Protein AF-A0A813IV04-F1 (afdb_monomer_lite)

Foldseek 3Di:
DDADFFDKDKQFFLVSLLLLLLLVLLQDDFLEEEEEAEDPPLNLQSSVLSNLCNQQVHNPFDRDQCQPLFKAKEWADADDDDDDDDDDDDDDDDDPPDPDDQQDHHYDNRHNDGSYPGAMEMEGEPPVPDAPPCVVRDDVVVRSRGYYRYYPCVSVYVCCCPVPDRWYKYWHWADDDQQRRMIMITIGTDDDSVVVVVVVQVVVVHSRDDDPPDDDPPPPPPDPDDPDDDPPDDDPDDDDDPDPPDDDDPPLQQQDWDWDWDADLFKTKIFTAGSVGHTQFIFMDGRCVVCVSRVGRDNVVSVVSCVVCVVVRHVRNVVSD

Organism: Polarella glacialis (NCBI:txid89957)

Secondary structure (DSSP, 8-state):
-PPPPPEEEEE-SHHHHHHHHHHHHTT--TT-EEEEE-STTSSHHHHHHHHHHHHTT-TT------TTTSEEEEEE---------------S---------TT--EEEEEES--SSTT--EEEE--TTSPTT-STTTS-HHHHHTSEEEEESGGGG-HHHHHTS--SEEEEEEE---GGG--EEEEEEEESHHHHHHHHHHHHHTSS-PPPPS-PPP-------------------PPPPPPPTTPPPPPGGGGG-EEEEEEE-SSEEEEEEEETTS-EEEEEEEE-HHHHHTTTS--HHHHHHHHHHHHHHHHHHHHHH-

InterPro domains:
  IPR000905 Gcp-like domain [PF00814] (279-321)
  IPR003442 tRNA threonylcarbamoyl adenosine modification protein TsaE [PF02367] (12-76)
  IPR027417 P-loop containing nucleoside triphosphate hydrolase [G3DSA:3.40.50.300] (5-86)
  IPR027417 P-loop containing nucleoside triphosphate hydrolase [G3DSA:3.40.50.300] (106-189)
  IPR027417 P-loop containing nucleoside triphosphate hydrolase [SSF52540] (25-56)
  IPR043129 ATPase, nucleotide binding domain [SSF53067] (258-321)

Sequence (321 aa):
MASSPALQVSLSDVEATEAFGASLAYEVQRGDVIFLRGELGSGKTSLARGFLRSFFGNPSLDVPSPSYLLHFAYSSGGGASGGHLMPEMPAPGSEPSQPSQPGSAKAFRAGEVSLVPDCSVHHIDPYRLPEGKIASLIDFEAIFRDVSLVEWPDRLGEQLVMEDTPPRLEVVFEGFGPQAGGRVVSLTAVGPRWEKAIARWRAEGGPLRSRPSDPPPKTEVTSDANPLAEAQEPTAAATPRPPRNCRPLPENWHDWRVLGIESSCDDTGAAVLRGDGAILGEALASQAEIHEQWGGVVPRLAQEGHRKAIDATVDEALKRA

Structure (mmCIF, N/CA/C/O backbone):
data_AF-A0A813IV04-F1
#
_entry.id   AF-A0A813IV04-F1
#
loop_
_atom_site.group_PDB
_atom_site.id
_atom_site.type_symbol
_atom_site.label_atom_id
_atom_site.label_alt_id
_atom_site.label_comp_id
_atom_site.label_asym_id
_atom_site.label_entity_id
_atom_site.label_seq_id
_atom_site.pdbx_PDB_ins_code
_atom_site.Cartn_x
_atom_site.Cartn_y
_atom_site.Cartn_z
_atom_site.occupancy
_atom_site.B_iso_or_equiv
_atom_site.auth_seq_id
_atom_site.auth_comp_id
_atom_site.auth_asym_id
_atom_site.auth_atom_id
_atom_site.pdbx_PDB_model_num
ATOM 1 N N . MET A 1 1 ? 0.617 20.378 23.973 1.00 35.53 1 MET A N 1
ATOM 2 C CA . MET A 1 1 ? 0.203 19.211 24.784 1.00 35.53 1 MET A CA 1
ATOM 3 C C . MET A 1 1 ? 1.154 18.075 24.453 1.00 35.53 1 MET A C 1
ATOM 5 O O . MET A 1 1 ? 1.516 17.964 23.289 1.00 35.53 1 MET A O 1
ATOM 9 N N . ALA A 1 2 ? 1.625 17.300 25.431 1.00 36.38 2 ALA A N 1
ATOM 10 C CA . ALA A 1 2 ? 2.500 16.165 25.140 1.00 36.38 2 ALA A CA 1
ATOM 11 C C . ALA A 1 2 ? 1.717 15.130 24.314 1.00 36.38 2 ALA A C 1
ATOM 13 O O . ALA A 1 2 ? 0.668 14.666 24.759 1.00 36.38 2 ALA A O 1
ATOM 14 N N . SER A 1 3 ? 2.195 14.822 23.106 1.00 52.59 3 SER A N 1
ATOM 15 C CA . SER A 1 3 ? 1.672 13.721 22.292 1.00 52.59 3 SER A CA 1
ATOM 16 C C . SER A 1 3 ? 1.686 12.447 23.131 1.00 52.59 3 SER A C 1
ATOM 18 O O . SER A 1 3 ? 2.719 12.114 23.715 1.00 52.59 3 SER A O 1
ATOM 20 N N . SER A 1 4 ? 0.565 11.725 23.198 1.00 58.69 4 SER A N 1
ATOM 21 C CA . SER A 1 4 ? 0.586 10.372 23.759 1.00 58.69 4 SER A CA 1
ATOM 22 C C . SER A 1 4 ? 1.608 9.530 22.979 1.00 58.69 4 SER A C 1
ATOM 24 O O . SER A 1 4 ? 1.675 9.670 21.756 1.00 58.69 4 SER A O 1
ATOM 26 N N . PRO A 1 5 ? 2.408 8.677 23.640 1.00 66.56 5 PRO A N 1
ATOM 27 C CA . PRO A 1 5 ? 3.399 7.861 22.944 1.00 66.56 5 PRO A CA 1
ATOM 28 C C . PRO A 1 5 ? 2.702 6.906 21.971 1.00 66.56 5 PRO A C 1
ATOM 30 O O . PRO A 1 5 ? 1.658 6.345 22.311 1.00 66.56 5 PRO A O 1
ATOM 33 N N . ALA A 1 6 ? 3.250 6.717 20.771 1.00 82.69 6 ALA A N 1
ATOM 34 C CA . ALA A 1 6 ? 2.687 5.794 19.787 1.00 82.69 6 ALA A CA 1
ATOM 35 C C . ALA A 1 6 ? 2.539 4.374 20.373 1.00 82.69 6 ALA A C 1
ATOM 37 O O . ALA A 1 6 ? 3.367 3.930 21.171 1.00 82.69 6 ALA A O 1
ATOM 38 N N . LEU A 1 7 ? 1.467 3.664 20.010 1.00 90.44 7 LEU A N 1
ATOM 39 C CA . LEU A 1 7 ? 1.308 2.250 20.364 1.00 90.44 7 LEU A CA 1
ATOM 40 C C . LEU A 1 7 ? 2.146 1.411 19.395 1.00 90.44 7 LEU A C 1
ATOM 42 O O . LEU A 1 7 ? 1.904 1.456 18.195 1.00 90.44 7 LEU A O 1
ATOM 46 N N . GLN A 1 8 ? 3.107 0.647 19.907 1.00 91.00 8 GLN A N 1
ATOM 47 C CA . GLN A 1 8 ? 3.962 -0.204 19.081 1.00 91.00 8 GLN A CA 1
ATOM 48 C C . GLN A 1 8 ? 3.416 -1.630 18.982 1.00 91.00 8 GLN A C 1
ATOM 50 O O . GLN A 1 8 ? 2.952 -2.196 19.972 1.00 91.00 8 GLN A O 1
ATOM 55 N N . VAL A 1 9 ? 3.510 -2.221 17.792 1.00 89.69 9 VAL A N 1
ATOM 56 C CA . VAL A 1 9 ? 3.158 -3.620 17.524 1.00 89.69 9 VAL A CA 1
ATOM 57 C C . VAL A 1 9 ? 4.324 -4.287 16.807 1.00 89.69 9 VAL A C 1
ATOM 59 O O . VAL A 1 9 ? 4.788 -3.792 15.784 1.00 89.69 9 VAL A O 1
ATOM 62 N N . SER A 1 10 ? 4.794 -5.414 17.336 1.00 88.81 10 SER A N 1
ATOM 63 C CA . SER A 1 10 ? 5.813 -6.237 16.680 1.00 88.81 10 SER A CA 1
ATOM 64 C C . SER A 1 10 ? 5.142 -7.238 15.744 1.00 88.81 10 SER A C 1
ATOM 66 O O . SER A 1 10 ? 4.199 -7.920 16.143 1.00 88.81 10 SER A O 1
ATOM 68 N N . LEU A 1 11 ? 5.614 -7.324 14.504 1.00 88.56 11 LEU A N 1
ATOM 69 C CA . LEU A 1 11 ? 5.084 -8.216 13.478 1.00 88.56 11 LEU A CA 1
ATOM 70 C C . LEU A 1 11 ? 6.230 -9.082 12.965 1.00 88.56 11 LEU A C 1
ATOM 72 O O . LEU A 1 11 ? 7.146 -8.547 12.354 1.00 88.56 11 LEU A O 1
ATOM 76 N N . SER A 1 12 ? 6.190 -10.393 13.199 1.00 84.38 12 SER A N 1
ATOM 77 C CA . SER A 1 12 ? 7.317 -11.319 12.985 1.00 84.38 12 SER A CA 1
ATOM 78 C C . SER A 1 12 ? 7.683 -11.566 11.520 1.00 84.38 12 SER A C 1
ATOM 80 O O . SER A 1 12 ? 8.853 -11.726 11.198 1.00 84.38 12 SER A O 1
ATOM 82 N N . ASP A 1 13 ? 6.700 -11.577 10.625 1.00 82.31 13 ASP A N 1
ATOM 83 C CA . ASP A 1 13 ? 6.833 -12.061 9.241 1.00 82.31 13 ASP A CA 1
ATOM 84 C C . ASP A 1 13 ? 5.674 -11.512 8.399 1.00 82.31 13 ASP A C 1
ATOM 86 O O . ASP A 1 13 ? 4.770 -10.892 8.953 1.00 82.31 13 ASP A O 1
ATOM 90 N N . VAL A 1 14 ? 5.662 -11.697 7.080 1.00 84.81 14 VAL A N 1
ATOM 91 C CA . VAL A 1 14 ? 4.594 -11.151 6.221 1.00 84.81 14 VAL A CA 1
ATOM 92 C C . VAL A 1 14 ? 3.176 -11.545 6.672 1.00 84.81 14 VAL A C 1
ATOM 94 O O . VAL A 1 14 ? 2.287 -10.691 6.652 1.00 84.81 14 VAL A O 1
ATOM 97 N N . GLU A 1 15 ? 2.977 -12.773 7.163 1.00 86.81 15 GLU A N 1
ATOM 98 C CA . GLU A 1 15 ? 1.679 -13.274 7.631 1.00 86.81 15 GLU A CA 1
ATOM 99 C C . GLU A 1 15 ? 1.186 -12.477 8.839 1.00 86.81 15 GLU A C 1
ATOM 101 O O . GLU A 1 15 ? 0.020 -12.084 8.885 1.00 86.81 15 GLU A O 1
ATOM 106 N N . ALA A 1 16 ? 2.080 -12.121 9.766 1.00 88.19 16 ALA A N 1
ATOM 107 C CA . ALA A 1 16 ? 1.769 -11.239 10.883 1.00 88.19 16 ALA A CA 1
ATOM 108 C C . ALA A 1 16 ? 1.330 -9.834 10.421 1.00 88.19 16 ALA A C 1
ATOM 110 O O . ALA A 1 16 ? 0.481 -9.217 11.066 1.00 88.19 16 ALA A O 1
ATOM 111 N N . THR A 1 17 ? 1.844 -9.314 9.292 1.00 91.44 17 THR A N 1
ATOM 112 C CA . THR A 1 17 ? 1.363 -8.029 8.733 1.00 91.44 17 THR A CA 1
ATOM 113 C C . THR A 1 17 ? -0.009 -8.188 8.124 1.00 91.44 17 THR A C 1
ATOM 115 O O . THR A 1 17 ? -0.851 -7.318 8.339 1.00 91.44 17 THR A O 1
ATOM 118 N N . GLU A 1 18 ? -0.250 -9.265 7.380 1.00 92.19 18 GLU A N 1
ATOM 119 C CA . GLU A 1 18 ? -1.573 -9.505 6.810 1.00 92.19 18 GLU A CA 1
ATOM 120 C C . GLU A 1 18 ? -2.611 -9.715 7.921 1.00 92.19 18 GLU A C 1
ATOM 122 O O . GLU A 1 18 ? -3.699 -9.148 7.856 1.00 92.19 18 GLU A O 1
ATOM 127 N N . ALA A 1 19 ? -2.258 -10.435 8.990 1.00 87.25 19 ALA A N 1
ATOM 128 C CA . ALA A 1 19 ? -3.101 -10.619 10.170 1.00 87.25 19 ALA A CA 1
ATOM 129 C C . ALA A 1 19 ? -3.376 -9.298 10.909 1.00 87.25 19 ALA A C 1
ATOM 131 O O . ALA A 1 19 ? -4.495 -9.065 11.379 1.00 87.25 19 ALA A O 1
ATOM 132 N N . PHE A 1 20 ? -2.385 -8.405 10.977 1.00 93.12 20 PHE A N 1
ATOM 133 C CA . PHE A 1 20 ? -2.586 -7.058 11.502 1.00 93.12 20 PHE A CA 1
ATOM 134 C C . PHE A 1 20 ? -3.532 -6.236 10.616 1.00 93.12 20 PHE A C 1
ATOM 136 O O . PHE A 1 20 ? -4.482 -5.644 11.128 1.00 93.12 20 PHE A O 1
ATOM 143 N N . GLY A 1 21 ? -3.352 -6.274 9.292 1.00 94.44 21 GLY A N 1
ATOM 144 C CA . GLY A 1 21 ? -4.280 -5.665 8.336 1.00 94.44 21 GLY A CA 1
ATOM 145 C C . GLY A 1 21 ? -5.707 -6.200 8.481 1.00 94.44 21 GLY A C 1
ATOM 146 O O . GLY A 1 21 ? -6.656 -5.422 8.541 1.00 94.44 21 GLY A O 1
ATOM 147 N N . ALA A 1 22 ? -5.864 -7.516 8.630 1.00 90.62 22 ALA A N 1
ATOM 148 C CA . ALA A 1 22 ? -7.156 -8.150 8.873 1.00 90.62 22 ALA A CA 1
ATOM 149 C C . ALA A 1 22 ? -7.794 -7.674 10.189 1.00 90.62 22 ALA A C 1
ATOM 151 O O . ALA A 1 22 ? -8.983 -7.375 10.221 1.00 90.62 22 ALA A O 1
ATOM 152 N N . SER A 1 23 ? -7.007 -7.535 11.261 1.00 88.50 23 SER A N 1
ATOM 153 C CA . SER A 1 23 ? -7.499 -7.013 12.545 1.00 88.50 23 SER A CA 1
ATOM 154 C C . SER A 1 23 ? -8.015 -5.577 12.414 1.00 88.50 23 SER A C 1
ATOM 156 O O . SER A 1 23 ? -9.065 -5.253 12.962 1.00 88.50 23 SER A O 1
ATOM 158 N N . LEU A 1 24 ? -7.330 -4.733 11.633 1.00 92.94 24 LEU A N 1
ATOM 159 C CA . LEU A 1 24 ? -7.798 -3.378 11.328 1.00 92.94 24 LEU A CA 1
ATOM 160 C C . LEU A 1 24 ? -9.111 -3.383 10.529 1.00 92.94 24 LEU A C 1
ATOM 162 O O . LEU A 1 24 ? -9.965 -2.538 10.785 1.00 92.94 24 LEU A O 1
ATOM 166 N N . ALA A 1 25 ? -9.317 -4.342 9.621 1.00 91.38 25 ALA A N 1
ATOM 167 C CA . ALA A 1 25 ? -10.550 -4.446 8.834 1.00 91.38 25 ALA A CA 1
ATOM 168 C C . ALA A 1 25 ? -11.808 -4.646 9.701 1.00 91.38 25 ALA A C 1
ATOM 170 O O . ALA A 1 25 ? -12.873 -4.143 9.354 1.00 91.38 25 ALA A O 1
ATOM 171 N N . TYR A 1 26 ? -11.688 -5.325 10.846 1.00 86.25 26 TYR A N 1
ATOM 172 C CA . TYR A 1 26 ? -12.788 -5.487 11.809 1.00 86.25 26 TYR A CA 1
ATOM 173 C C . TYR A 1 26 ? -13.030 -4.258 12.692 1.00 86.25 26 TYR A C 1
ATOM 175 O O . TYR A 1 26 ? -14.036 -4.194 13.396 1.00 86.25 26 TYR A O 1
ATOM 183 N N . GLU A 1 27 ? -12.106 -3.301 12.694 1.00 87.81 27 GLU A N 1
ATOM 184 C CA . GLU A 1 27 ? -12.162 -2.125 13.561 1.00 87.81 27 GLU A CA 1
ATOM 185 C C . GLU A 1 27 ? -12.593 -0.861 12.816 1.00 87.81 27 GLU A C 1
ATOM 187 O O . GLU A 1 27 ? -12.963 0.114 13.472 1.00 87.81 27 GLU A O 1
ATOM 192 N N . VAL A 1 28 ? -12.553 -0.860 11.480 1.00 90.88 28 VAL A N 1
ATOM 193 C CA . VAL A 1 28 ? -12.944 0.294 10.661 1.00 90.88 28 VAL A CA 1
ATOM 194 C C . VAL A 1 28 ? -14.457 0.491 10.585 1.00 90.88 28 VAL A C 1
ATOM 196 O O . VAL A 1 28 ? -15.259 -0.437 10.656 1.00 90.88 28 VAL A O 1
ATOM 199 N N . GLN A 1 29 ? -14.835 1.744 10.391 1.00 89.06 29 GLN A N 1
ATOM 200 C CA . GLN A 1 29 ? -16.172 2.225 10.086 1.00 89.06 29 GLN A CA 1
ATOM 201 C C . GLN A 1 29 ? -16.115 3.025 8.781 1.00 89.06 29 GLN A C 1
ATOM 203 O O . GLN A 1 29 ? -15.049 3.462 8.350 1.00 89.06 29 GLN A O 1
ATOM 208 N N . ARG A 1 30 ? -17.266 3.227 8.135 1.00 88.56 30 ARG A N 1
ATOM 209 C CA . ARG A 1 30 ? -17.347 4.092 6.951 1.00 88.56 30 ARG A CA 1
ATOM 210 C C . ARG A 1 30 ? -16.800 5.491 7.283 1.00 88.56 30 ARG A C 1
ATOM 212 O O . ARG A 1 30 ? -17.162 6.046 8.319 1.00 88.56 30 ARG A O 1
ATOM 219 N N . GLY A 1 31 ? -15.948 6.030 6.412 1.00 87.81 31 GLY A N 1
ATOM 220 C CA . GLY A 1 31 ? -15.261 7.311 6.596 1.00 87.81 31 GLY A CA 1
ATOM 221 C C . GLY A 1 31 ? -13.909 7.215 7.311 1.00 87.81 31 GLY A C 1
ATOM 222 O O . GLY A 1 31 ? -13.216 8.221 7.439 1.00 87.81 31 GLY A O 1
ATOM 223 N N . ASP A 1 32 ? -13.512 6.030 7.792 1.00 91.94 32 ASP A N 1
ATOM 224 C CA . ASP A 1 32 ? -12.212 5.862 8.437 1.00 91.94 32 ASP A CA 1
ATOM 225 C C . ASP A 1 32 ? -11.063 5.901 7.415 1.00 91.94 32 ASP A C 1
ATOM 227 O O . ASP A 1 32 ? -11.064 5.208 6.390 1.00 91.94 32 ASP A O 1
ATOM 231 N N . VAL A 1 33 ? -10.030 6.675 7.754 1.00 92.50 33 VAL A N 1
ATOM 232 C CA . VAL A 1 33 ? -8.808 6.830 6.958 1.00 92.50 33 VAL A CA 1
ATOM 233 C C . VAL A 1 33 ? -7.621 6.205 7.691 1.00 92.50 33 VAL A C 1
ATOM 235 O O . VAL A 1 33 ? -7.408 6.441 8.882 1.00 92.50 33 VAL A O 1
ATOM 238 N N . ILE A 1 34 ? -6.816 5.423 6.973 1.00 95.12 34 ILE A N 1
ATOM 239 C CA . ILE A 1 34 ? -5.585 4.811 7.478 1.00 95.12 34 ILE A CA 1
ATOM 240 C C . ILE A 1 34 ? -4.419 5.218 6.580 1.00 95.12 34 ILE A C 1
ATOM 242 O O . ILE A 1 34 ? -4.409 4.959 5.377 1.00 95.12 34 ILE A O 1
ATOM 246 N N . PHE A 1 35 ? -3.415 5.843 7.185 1.00 94.50 35 PHE A N 1
ATOM 247 C CA . PHE A 1 35 ? -2.184 6.273 6.534 1.00 94.50 35 PHE A CA 1
ATOM 248 C C . PHE A 1 35 ? -1.069 5.267 6.797 1.00 94.50 35 PHE A C 1
ATOM 250 O O . PHE A 1 35 ? -0.792 4.931 7.945 1.00 94.50 35 PHE A O 1
ATOM 257 N N . LEU A 1 36 ? -0.410 4.811 5.733 1.00 95.62 36 LEU A N 1
ATOM 258 C CA . LEU A 1 36 ? 0.656 3.815 5.769 1.00 95.62 36 LEU A CA 1
ATOM 259 C C . LEU A 1 36 ? 1.983 4.467 5.354 1.00 95.62 36 LEU A C 1
ATOM 261 O O . LEU A 1 36 ? 2.193 4.809 4.186 1.00 95.62 36 LEU A O 1
ATOM 265 N N . ARG A 1 37 ? 2.899 4.625 6.312 1.00 92.94 37 ARG A N 1
ATOM 266 C CA . ARG A 1 37 ? 4.235 5.215 6.122 1.00 92.94 37 ARG A CA 1
ATOM 267 C C . ARG A 1 37 ? 5.335 4.198 6.379 1.00 92.94 37 ARG A C 1
ATOM 269 O O . ARG A 1 37 ? 5.177 3.291 7.181 1.00 92.94 37 ARG A O 1
ATOM 276 N N . GLY A 1 38 ? 6.468 4.361 5.712 1.00 89.75 38 GLY A N 1
ATOM 277 C CA . GLY A 1 38 ? 7.639 3.497 5.865 1.00 89.75 38 GLY A CA 1
ATOM 278 C C . GLY A 1 38 ? 8.378 3.353 4.545 1.00 89.75 38 GLY A C 1
ATOM 279 O O . GLY A 1 38 ? 7.809 3.639 3.487 1.00 89.75 38 GLY A O 1
ATOM 280 N N . GLU A 1 39 ? 9.632 2.908 4.584 1.00 85.81 39 GLU A N 1
ATOM 281 C CA . GLU A 1 39 ? 10.449 2.828 3.370 1.00 85.81 39 GLU A CA 1
ATOM 282 C C . GLU A 1 39 ? 9.914 1.789 2.366 1.00 85.81 39 GLU A C 1
ATOM 284 O O . GLU A 1 39 ? 8.969 1.031 2.614 1.00 85.81 39 GLU A O 1
ATOM 289 N N . LEU A 1 40 ? 10.486 1.774 1.167 1.00 83.00 40 LEU A N 1
ATOM 290 C CA . LEU A 1 40 ? 10.093 0.820 0.138 1.00 83.00 40 LEU A CA 1
ATOM 291 C C . LEU A 1 40 ? 10.361 -0.618 0.610 1.00 83.00 40 LEU A C 1
ATOM 293 O O . LEU A 1 40 ? 11.410 -0.899 1.173 1.00 83.00 40 LEU A O 1
ATOM 297 N N . GLY A 1 41 ? 9.397 -1.518 0.407 1.00 81.94 41 GLY A N 1
ATOM 298 C CA . GLY A 1 41 ? 9.486 -2.892 0.916 1.00 81.94 41 GLY A CA 1
ATOM 299 C C . GLY A 1 41 ? 9.125 -3.063 2.398 1.00 81.94 41 GLY A C 1
ATOM 300 O O . GLY A 1 41 ? 9.154 -4.182 2.889 1.00 81.94 41 GLY A O 1
ATOM 301 N N . SER A 1 42 ? 8.706 -2.009 3.112 1.00 85.56 42 SER A N 1
ATOM 302 C CA . SER A 1 42 ? 8.369 -2.098 4.546 1.00 85.56 42 SER A CA 1
ATOM 303 C C . SER A 1 42 ? 7.127 -2.944 4.885 1.00 85.56 42 SER A C 1
ATOM 305 O O . SER A 1 42 ? 6.858 -3.180 6.058 1.00 85.56 42 SER A O 1
ATOM 307 N N . GLY A 1 43 ? 6.341 -3.380 3.891 1.00 89.25 43 GLY A N 1
ATOM 308 C CA . GLY A 1 43 ? 5.131 -4.193 4.096 1.00 89.25 43 GLY A CA 1
ATOM 309 C C . GLY A 1 43 ? 3.797 -3.431 4.072 1.00 89.25 43 GLY A C 1
ATOM 310 O O . GLY A 1 43 ? 2.773 -4.001 4.442 1.00 89.25 43 GLY A O 1
ATOM 311 N N . LYS A 1 44 ? 3.767 -2.174 3.606 1.00 93.56 44 LYS A N 1
ATOM 312 C CA . LYS A 1 44 ? 2.527 -1.375 3.459 1.00 93.56 44 LYS A CA 1
ATOM 313 C C . LYS A 1 44 ? 1.465 -2.083 2.606 1.00 93.56 44 LYS A C 1
ATOM 315 O O . LYS A 1 44 ? 0.358 -2.321 3.081 1.00 93.56 44 LYS A O 1
ATOM 320 N N . THR A 1 45 ? 1.826 -2.508 1.394 1.00 93.88 45 THR A N 1
ATOM 321 C CA . THR A 1 45 ? 0.913 -3.248 0.509 1.00 93.88 45 THR A CA 1
ATOM 322 C C . THR A 1 45 ? 0.526 -4.615 1.081 1.00 93.88 45 THR A C 1
ATOM 324 O O . THR A 1 45 ? -0.605 -5.053 0.891 1.00 93.88 45 THR A O 1
ATOM 327 N N . SER A 1 46 ? 1.405 -5.283 1.840 1.00 93.69 46 SER A N 1
ATOM 328 C CA . SER A 1 46 ? 1.041 -6.517 2.553 1.00 93.69 46 SER A CA 1
ATOM 329 C C . SER A 1 46 ? -0.040 -6.252 3.609 1.00 93.69 46 SER A C 1
ATOM 331 O O . SER A 1 46 ? -0.998 -7.013 3.709 1.00 93.69 46 SER A O 1
ATOM 333 N N . LEU A 1 47 ? 0.038 -5.138 4.348 1.00 95.62 47 LEU A N 1
ATOM 334 C CA . LEU A 1 47 ? -1.015 -4.747 5.293 1.00 95.62 47 LEU A CA 1
ATOM 335 C C . LEU A 1 47 ? -2.330 -4.486 4.557 1.00 95.62 47 LEU A C 1
ATOM 337 O O . LEU A 1 47 ? -3.365 -5.019 4.957 1.00 95.62 47 LEU A O 1
ATOM 341 N N . ALA A 1 48 ? -2.284 -3.720 3.462 1.00 97.12 48 ALA A N 1
ATOM 342 C CA . ALA A 1 48 ? -3.457 -3.435 2.637 1.00 97.12 48 ALA A CA 1
ATOM 343 C C . ALA A 1 48 ? -4.098 -4.717 2.081 1.00 97.12 48 ALA A C 1
ATOM 345 O O . ALA A 1 48 ? -5.319 -4.851 2.090 1.00 97.12 48 ALA A O 1
ATOM 346 N N . ARG A 1 49 ? -3.285 -5.698 1.672 1.00 95.88 49 ARG A N 1
ATOM 347 C CA . ARG A 1 49 ? -3.746 -7.013 1.212 1.00 95.88 49 ARG A CA 1
ATOM 348 C C . ARG A 1 49 ? -4.498 -7.770 2.300 1.00 95.88 49 ARG A C 1
ATOM 350 O O . ARG A 1 49 ? -5.629 -8.190 2.060 1.00 95.88 49 ARG A O 1
ATOM 357 N N . GLY A 1 50 ? -3.908 -7.911 3.487 1.00 93.38 50 GLY A N 1
ATOM 358 C CA . GLY A 1 50 ? -4.569 -8.564 4.621 1.00 93.38 50 GLY A CA 1
ATOM 359 C C . GLY A 1 50 ? -5.871 -7.869 5.022 1.00 93.38 50 GLY A C 1
ATOM 360 O O . GLY A 1 50 ? -6.887 -8.527 5.253 1.00 93.38 50 GLY A O 1
ATOM 361 N N . PHE A 1 51 ? -5.864 -6.532 5.013 1.00 96.81 51 PHE A N 1
ATOM 362 C CA . PHE A 1 51 ? -7.048 -5.713 5.251 1.00 96.81 51 PHE A CA 1
ATOM 363 C C . PHE A 1 51 ? -8.154 -5.997 4.232 1.00 96.81 51 PHE A C 1
ATOM 365 O O . PHE A 1 51 ? -9.253 -6.380 4.617 1.00 96.81 51 PHE A O 1
ATOM 372 N N . LEU A 1 52 ? -7.870 -5.844 2.936 1.00 96.12 52 LEU A N 1
ATOM 373 C CA . LEU A 1 52 ? -8.860 -5.952 1.862 1.00 96.12 52 LEU A CA 1
ATOM 374 C C . LEU A 1 52 ? -9.436 -7.367 1.753 1.00 96.12 52 LEU A C 1
ATOM 376 O O . LEU A 1 52 ? -10.651 -7.529 1.645 1.00 96.12 52 LEU A O 1
ATOM 380 N N . ARG A 1 53 ? -8.589 -8.397 1.866 1.00 93.62 53 ARG A N 1
ATOM 381 C CA . ARG A 1 53 ? -9.034 -9.799 1.895 1.00 93.62 53 ARG A CA 1
ATOM 382 C C . ARG A 1 53 ? -10.007 -10.059 3.041 1.00 93.62 53 ARG A C 1
ATOM 384 O O . ARG A 1 53 ? -11.033 -10.700 2.833 1.00 93.62 53 ARG A O 1
ATOM 391 N N . SER A 1 54 ? -9.707 -9.548 4.237 1.00 91.19 54 SER A N 1
ATOM 392 C CA . SER A 1 54 ? -10.579 -9.707 5.404 1.00 91.19 54 SER A CA 1
ATOM 393 C C . SER A 1 54 ? -11.849 -8.864 5.294 1.00 91.19 54 SER A C 1
ATOM 395 O O . SER A 1 54 ? -12.930 -9.351 5.614 1.00 91.19 54 SER A O 1
ATOM 397 N N . PHE A 1 55 ? -11.737 -7.623 4.812 1.00 91.06 55 PHE A N 1
ATOM 398 C CA . PHE A 1 55 ? -12.860 -6.700 4.663 1.00 91.06 55 PHE A CA 1
ATOM 399 C C . PHE A 1 55 ? -13.921 -7.239 3.705 1.00 91.06 55 PHE A C 1
ATOM 401 O O . PHE A 1 55 ? -15.107 -7.102 3.986 1.00 91.06 55 PHE A O 1
ATOM 408 N N . PHE A 1 56 ? -13.506 -7.882 2.611 1.00 90.81 56 PHE A N 1
ATOM 409 C CA . PHE A 1 56 ? -14.412 -8.467 1.617 1.00 90.81 56 PHE A CA 1
ATOM 410 C C . PHE A 1 56 ? -14.648 -9.975 1.788 1.00 90.81 56 PHE A C 1
ATOM 412 O O . PHE A 1 56 ? -15.263 -10.605 0.930 1.00 90.81 56 PHE A O 1
ATOM 419 N N . GLY A 1 57 ? -14.133 -10.581 2.865 1.00 85.81 57 GLY A N 1
ATOM 420 C CA . GLY A 1 57 ? -14.261 -12.021 3.105 1.00 85.81 57 GLY A CA 1
ATOM 421 C C . GLY A 1 57 ? -13.705 -12.896 1.971 1.00 85.81 57 GLY A C 1
ATOM 422 O O . GLY A 1 57 ? -14.191 -14.004 1.765 1.00 85.81 57 GLY A O 1
ATOM 423 N N . ASN A 1 58 ? -12.709 -12.408 1.225 1.00 89.69 58 ASN A N 1
ATOM 424 C CA . ASN A 1 58 ? -12.139 -13.072 0.053 1.00 89.69 58 ASN A CA 1
ATOM 425 C C . ASN A 1 58 ? -10.624 -13.279 0.230 1.00 89.69 58 ASN A C 1
ATOM 427 O O . ASN A 1 58 ? -9.836 -12.398 -0.124 1.00 89.69 58 ASN A O 1
ATOM 431 N N . PRO A 1 59 ? -10.182 -14.445 0.738 1.00 86.94 59 PRO A N 1
ATOM 432 C CA . PRO A 1 59 ? -8.762 -14.746 0.941 1.00 86.94 59 PRO A CA 1
ATOM 433 C C . PRO A 1 59 ? -7.932 -14.770 -0.350 1.0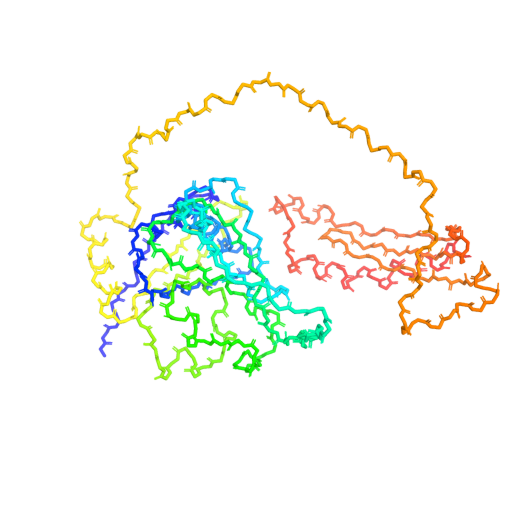0 86.94 59 PRO A C 1
ATOM 435 O O . PRO A 1 59 ? -6.731 -14.516 -0.315 1.00 86.94 59 PRO A O 1
ATOM 438 N N . SER A 1 60 ? -8.564 -15.063 -1.489 1.00 87.81 60 SER A N 1
ATOM 439 C CA . SER A 1 60 ? -7.920 -15.118 -2.807 1.00 87.81 60 SER A CA 1
ATOM 440 C C . SER A 1 60 ? -7.885 -13.778 -3.541 1.00 87.81 60 SER A C 1
ATOM 442 O O . SER A 1 60 ? -7.345 -13.720 -4.642 1.00 87.81 60 SER A O 1
ATOM 444 N N . LEU A 1 61 ? -8.437 -12.704 -2.958 1.00 86.69 61 LEU A N 1
ATOM 445 C CA . LEU A 1 61 ? -8.449 -11.388 -3.592 1.00 86.69 61 LEU A CA 1
ATOM 446 C C . LEU A 1 61 ? -7.019 -10.958 -3.934 1.00 86.69 61 LEU A C 1
ATOM 448 O O . LEU A 1 61 ? -6.136 -10.930 -3.061 1.00 86.69 61 LEU A O 1
ATOM 452 N N . ASP A 1 62 ? -6.809 -10.632 -5.209 1.00 87.19 62 ASP A N 1
ATOM 453 C CA . ASP A 1 62 ? -5.575 -10.007 -5.650 1.00 87.19 62 ASP A CA 1
ATOM 454 C C . ASP A 1 62 ? -5.597 -8.520 -5.291 1.00 87.19 62 ASP A C 1
ATOM 456 O O . ASP A 1 62 ? -6.552 -7.798 -5.580 1.00 87.19 62 ASP A O 1
ATOM 460 N N . VAL A 1 63 ? -4.534 -8.086 -4.622 1.00 90.00 63 VAL A N 1
ATOM 461 C CA . VAL A 1 63 ? -4.361 -6.729 -4.097 1.00 90.00 63 VAL A CA 1
ATOM 462 C C . VAL A 1 63 ? -2.961 -6.253 -4.483 1.00 90.00 63 VAL A C 1
ATOM 464 O O . VAL A 1 63 ? -2.031 -6.297 -3.668 1.00 90.00 63 VAL A O 1
ATOM 467 N N . PRO A 1 64 ? -2.743 -5.886 -5.754 1.00 90.06 64 PRO A N 1
ATOM 468 C CA . PRO A 1 64 ? -1.473 -5.319 -6.175 1.00 90.06 64 PRO A CA 1
ATOM 469 C C . PRO A 1 64 ? -1.304 -3.905 -5.608 1.00 90.06 64 PRO A C 1
ATOM 471 O O . PRO A 1 64 ? -2.276 -3.238 -5.254 1.00 90.06 64 PRO A O 1
ATOM 474 N N . SER A 1 65 ? -0.061 -3.426 -5.548 1.00 88.38 65 SER A N 1
ATOM 475 C CA . SER A 1 65 ? 0.183 -2.022 -5.214 1.00 88.38 65 SER A CA 1
ATOM 476 C C . SER A 1 65 ? -0.336 -1.115 -6.345 1.00 88.38 65 SER A C 1
ATOM 478 O O . SER A 1 65 ? 0.003 -1.348 -7.513 1.00 88.38 65 SER A O 1
ATOM 480 N N . PRO A 1 66 ? -1.128 -0.070 -6.038 1.00 87.81 66 PRO A N 1
ATOM 481 C CA . PRO A 1 66 ? -1.634 0.851 -7.038 1.00 87.81 66 PRO A CA 1
ATOM 482 C C . PRO A 1 66 ? -0.604 1.885 -7.497 1.00 87.81 66 PRO A C 1
ATOM 484 O O . PRO A 1 66 ? -1.011 2.779 -8.222 1.00 87.81 66 PRO A O 1
ATOM 487 N N . SER A 1 67 ? 0.701 1.805 -7.180 1.00 84.94 67 SER A N 1
ATOM 488 C CA . SER A 1 67 ? 1.640 2.928 -7.418 1.00 84.94 67 SER A CA 1
ATOM 489 C C . SER A 1 67 ? 1.632 3.509 -8.844 1.00 84.94 67 SER A C 1
ATOM 491 O O . SER A 1 67 ? 1.971 4.674 -9.030 1.00 84.94 67 SER A O 1
ATOM 493 N N . TYR A 1 68 ? 1.309 2.706 -9.868 1.00 82.38 68 TYR A N 1
ATOM 494 C CA . TYR A 1 68 ? 1.213 3.160 -11.266 1.00 82.38 68 TYR A CA 1
ATOM 495 C C . TYR A 1 68 ? -0.145 3.762 -11.635 1.00 82.38 68 TYR A C 1
ATOM 497 O O . TYR A 1 68 ? -0.199 4.718 -12.401 1.00 82.38 68 TYR A O 1
ATOM 505 N N . LEU A 1 69 ? -1.232 3.187 -11.120 1.00 82.56 69 LEU A N 1
ATOM 506 C CA . LEU A 1 69 ? -2.601 3.638 -11.395 1.00 82.56 69 LEU A CA 1
ATOM 507 C C . LEU A 1 69 ? -3.127 4.597 -10.322 1.00 82.56 69 LEU A C 1
ATOM 509 O O . LEU A 1 69 ? -4.231 5.112 -10.454 1.00 82.56 69 LEU A O 1
ATOM 513 N N . LEU A 1 70 ? -2.317 4.852 -9.294 1.00 84.62 70 LEU A N 1
ATOM 514 C CA . LEU A 1 70 ? -2.508 5.726 -8.141 1.00 84.62 70 LEU A CA 1
ATOM 515 C C . LEU A 1 70 ? -3.631 5.303 -7.199 1.00 84.62 70 LEU A C 1
ATOM 517 O O . LEU A 1 70 ? -3.496 5.472 -5.993 1.00 84.62 70 LEU A O 1
ATOM 521 N N . HIS A 1 71 ? -4.720 4.747 -7.724 1.00 89.38 71 HIS A N 1
ATOM 522 C CA . HIS A 1 71 ? -5.937 4.488 -6.974 1.00 89.38 71 HIS A CA 1
ATOM 523 C C . HIS A 1 71 ? -6.683 3.252 -7.486 1.00 89.38 71 HIS A C 1
ATOM 525 O O . HIS A 1 71 ? -7.075 3.165 -8.653 1.00 89.38 71 HIS A O 1
ATOM 531 N N . PHE A 1 72 ? -6.932 2.316 -6.569 1.00 92.31 72 PHE A N 1
ATOM 532 C CA . PHE A 1 72 ? -7.867 1.205 -6.725 1.00 92.31 72 PHE A CA 1
ATOM 533 C C . PHE A 1 72 ? -9.075 1.376 -5.807 1.00 92.31 72 PHE A C 1
ATOM 535 O O . PHE A 1 72 ? -8.936 1.751 -4.644 1.00 92.31 72 PHE A O 1
ATOM 542 N N . ALA A 1 73 ? -10.261 1.073 -6.329 1.00 91.75 73 ALA A N 1
ATOM 543 C CA . ALA A 1 73 ? -11.500 1.044 -5.562 1.00 91.75 73 ALA A CA 1
ATOM 544 C C . ALA A 1 73 ? -12.035 -0.388 -5.527 1.00 91.75 73 ALA A C 1
ATOM 546 O O . ALA A 1 73 ? -12.246 -1.005 -6.569 1.00 91.75 73 ALA A O 1
ATOM 547 N N . TYR A 1 74 ? -12.253 -0.914 -4.330 1.00 92.50 74 TYR A N 1
ATOM 548 C CA . TYR A 1 74 ? -12.769 -2.258 -4.105 1.00 92.50 74 TYR A CA 1
ATOM 549 C C . TYR A 1 74 ? -14.185 -2.154 -3.551 1.00 92.50 74 TYR A C 1
ATOM 551 O O . TYR A 1 74 ? -14.417 -1.385 -2.620 1.00 92.50 74 TYR A O 1
ATOM 559 N N . SER A 1 75 ? -15.124 -2.921 -4.096 1.00 90.50 75 SER A N 1
ATOM 560 C CA . SER A 1 75 ? -16.508 -2.959 -3.617 1.00 90.50 75 SER A CA 1
ATOM 561 C C . SER A 1 75 ? -17.064 -4.380 -3.619 1.00 90.50 75 SER A C 1
ATOM 563 O O . SER A 1 75 ? -16.564 -5.267 -4.324 1.00 90.50 75 SER A O 1
ATOM 565 N N . SER A 1 76 ? -18.096 -4.610 -2.806 1.00 84.50 76 SER A N 1
ATOM 566 C CA . SER A 1 76 ? -18.834 -5.867 -2.826 1.00 84.50 76 SER A CA 1
ATOM 567 C C . SER A 1 76 ? -19.726 -5.949 -4.071 1.00 84.50 76 SER A C 1
ATOM 569 O O . SER A 1 76 ? -20.325 -4.970 -4.520 1.00 84.50 76 SER A O 1
ATOM 571 N N . GLY A 1 77 ? -19.793 -7.132 -4.673 1.00 64.56 77 GLY A N 1
ATOM 572 C CA . GLY A 1 77 ? -20.707 -7.442 -5.758 1.00 64.56 77 GLY A CA 1
ATOM 573 C C . GLY A 1 77 ? -22.080 -7.777 -5.195 1.00 64.56 77 GLY A C 1
ATOM 574 O O . GLY A 1 77 ? -22.346 -8.931 -4.885 1.00 64.56 77 GLY A O 1
ATOM 575 N N . GLY A 1 78 ? -22.965 -6.789 -5.083 1.00 45.34 78 GLY A N 1
ATOM 576 C CA . GLY A 1 78 ? -24.379 -7.051 -4.831 1.00 45.34 78 GLY A CA 1
ATOM 577 C C . GLY A 1 78 ? -25.030 -7.687 -6.060 1.00 45.34 78 GLY A C 1
ATOM 578 O O . GLY A 1 78 ? -25.153 -7.046 -7.106 1.00 45.34 78 GLY A O 1
ATOM 579 N N . GLY A 1 79 ? -25.449 -8.948 -5.947 1.00 34.34 79 GLY A N 1
ATOM 580 C CA . GLY A 1 79 ? -26.337 -9.580 -6.914 1.00 34.34 79 GLY A CA 1
ATOM 581 C C . GLY A 1 79 ? -27.695 -8.880 -6.926 1.00 34.34 79 GLY A C 1
ATOM 582 O O . GLY A 1 79 ? -28.408 -8.867 -5.926 1.00 34.34 79 GLY A O 1
ATOM 583 N N . ALA A 1 80 ? -28.091 -8.334 -8.073 1.00 29.20 80 ALA A N 1
ATOM 584 C CA . ALA A 1 80 ? -29.496 -8.076 -8.336 1.00 29.20 80 ALA A CA 1
ATOM 585 C C . ALA A 1 80 ? -30.197 -9.431 -8.529 1.00 29.20 80 ALA A C 1
ATOM 587 O O . ALA A 1 80 ? -30.050 -10.066 -9.571 1.00 29.20 80 ALA A O 1
ATOM 588 N N . SER A 1 81 ? -30.967 -9.886 -7.542 1.00 38.94 81 SER A N 1
ATOM 589 C CA . SER A 1 81 ? -32.026 -10.870 -7.781 1.00 38.94 81 SER A CA 1
ATOM 590 C C . SER A 1 81 ? -33.290 -10.455 -7.027 1.00 38.94 81 SER A C 1
ATOM 592 O O . SER A 1 81 ? -33.271 -10.253 -5.817 1.00 38.94 81 SER A O 1
ATOM 594 N N . GLY A 1 82 ? -34.379 -10.260 -7.777 1.00 24.75 82 GLY A N 1
ATOM 595 C CA . GLY A 1 82 ? -35.684 -9.832 -7.271 1.00 24.75 82 GLY A CA 1
ATOM 596 C C . GLY A 1 82 ? -36.468 -9.085 -8.348 1.00 24.75 82 GLY A C 1
ATOM 597 O O . GLY A 1 82 ? -36.312 -7.881 -8.510 1.00 24.75 82 GLY A O 1
ATOM 598 N N . GLY A 1 83 ? -37.262 -9.817 -9.134 1.00 32.25 83 GLY A N 1
ATOM 599 C CA . GLY A 1 83 ? -38.000 -9.281 -10.273 1.00 32.25 83 GLY A CA 1
ATOM 600 C C . GLY A 1 83 ? -39.017 -8.197 -9.908 1.00 32.25 83 GLY A C 1
ATOM 601 O O . GLY A 1 83 ? -39.829 -8.358 -8.999 1.00 32.25 83 GLY A O 1
ATOM 602 N N . HIS A 1 84 ? -39.037 -7.140 -10.713 1.00 26.97 84 HIS A N 1
ATOM 603 C CA . HIS A 1 84 ? -40.249 -6.386 -10.994 1.00 26.97 84 HIS A CA 1
ATOM 604 C C . HIS A 1 84 ? -40.287 -6.066 -12.491 1.00 26.97 84 HIS A C 1
ATOM 606 O O . HIS A 1 84 ? -39.255 -5.855 -13.125 1.00 26.97 84 HIS A O 1
ATOM 612 N N . LEU A 1 85 ? -41.487 -6.156 -13.048 1.00 30.27 85 LEU A N 1
ATOM 613 C CA . LEU A 1 85 ? -41.802 -6.125 -14.470 1.00 30.27 85 LEU A CA 1
ATOM 614 C C . LEU A 1 85 ? -41.335 -4.831 -15.170 1.00 30.27 85 LEU A C 1
ATOM 616 O O . LEU A 1 85 ? -41.424 -3.742 -14.612 1.00 30.27 85 LEU A O 1
ATOM 620 N N . MET A 1 86 ? -40.895 -5.001 -16.423 1.00 32.25 86 MET A N 1
ATOM 621 C CA . MET A 1 86 ? -40.754 -3.994 -17.501 1.00 32.25 86 MET A CA 1
ATOM 622 C C . MET A 1 86 ? -42.049 -3.158 -17.659 1.00 32.25 86 MET A C 1
ATOM 624 O O . MET A 1 86 ? -43.109 -3.699 -17.325 1.00 32.25 86 MET A O 1
ATOM 628 N N . PRO A 1 87 ? -42.044 -1.906 -18.186 1.00 40.03 87 PRO A N 1
ATOM 629 C CA . PRO A 1 87 ? -41.651 -1.570 -19.580 1.00 40.03 87 PRO A CA 1
ATOM 630 C C . PRO A 1 87 ? -40.968 -0.170 -19.693 1.00 40.03 87 PRO A C 1
ATOM 632 O O . PRO A 1 87 ? -40.802 0.500 -18.686 1.00 40.03 87 PRO A O 1
ATOM 635 N N . GLU A 1 88 ? -40.444 0.389 -20.787 1.00 27.39 88 GLU A N 1
ATOM 636 C CA . GLU A 1 88 ? -40.534 0.251 -22.244 1.00 27.39 88 GLU A CA 1
ATOM 637 C C . GLU A 1 88 ? -39.149 0.551 -22.865 1.00 27.39 88 GLU A C 1
ATOM 639 O O . GLU A 1 88 ? -38.321 1.254 -22.283 1.00 27.39 88 GLU A O 1
ATOM 644 N N . MET A 1 89 ? -38.915 0.071 -24.087 1.00 38.16 89 MET A N 1
ATOM 645 C CA . MET A 1 89 ? -37.808 0.530 -24.933 1.00 38.16 89 MET A CA 1
ATOM 646 C C . MET A 1 89 ? -38.037 1.959 -25.450 1.00 38.16 89 MET A C 1
ATOM 648 O O . MET A 1 89 ? -39.155 2.271 -25.864 1.00 38.16 89 MET A O 1
ATOM 652 N N . PRO A 1 90 ? -36.961 2.737 -25.666 1.00 33.41 90 PRO A N 1
ATOM 653 C CA . PRO A 1 90 ? -36.902 3.625 -26.817 1.00 33.41 90 PRO A CA 1
ATOM 654 C C . PRO A 1 90 ? -35.799 3.231 -27.816 1.00 33.41 90 PRO A C 1
ATOM 656 O O . PRO A 1 90 ? -34.876 2.472 -27.533 1.00 33.41 90 PRO A O 1
ATOM 659 N N . ALA A 1 91 ? -36.006 3.735 -29.029 1.00 31.19 91 ALA A N 1
ATOM 660 C CA . ALA A 1 91 ? -35.412 3.417 -30.326 1.00 31.19 91 ALA A CA 1
ATOM 661 C C . ALA A 1 91 ? -33.868 3.532 -30.446 1.00 31.19 91 ALA A C 1
ATOM 663 O O . ALA A 1 91 ? -33.225 4.181 -29.621 1.00 31.19 91 ALA A O 1
ATOM 664 N N . PRO A 1 92 ? -33.255 2.947 -31.501 1.00 39.31 92 PRO A N 1
ATOM 665 C CA . PRO A 1 92 ? -31.810 2.955 -31.689 1.00 39.31 92 PRO A CA 1
ATOM 666 C C . PRO A 1 92 ? -31.359 4.284 -32.299 1.00 39.31 92 PRO A C 1
ATOM 668 O O . PRO A 1 92 ? -31.882 4.709 -33.328 1.00 39.31 92 PRO A O 1
ATOM 671 N N . GLY A 1 93 ? -30.349 4.915 -31.705 1.00 42.28 93 GLY A N 1
ATOM 672 C CA . GLY A 1 93 ? -29.684 6.056 -32.332 1.00 42.28 93 GLY A CA 1
ATOM 673 C C . GLY A 1 93 ? -29.265 7.148 -31.366 1.00 42.28 93 GLY A C 1
ATOM 674 O O . GLY A 1 93 ? -29.819 8.235 -31.415 1.00 42.28 93 GLY A O 1
ATOM 675 N N . SER A 1 94 ? -28.266 6.853 -30.537 1.00 29.84 94 SER A N 1
ATOM 676 C CA . SER A 1 94 ? -27.258 7.803 -30.047 1.00 29.84 94 SER A CA 1
ATOM 677 C C . SER A 1 94 ? -26.453 7.081 -28.973 1.00 29.84 94 SER A C 1
ATOM 679 O O . SER A 1 94 ? -26.890 7.001 -27.829 1.00 29.84 94 SER A O 1
ATOM 681 N N . GLU A 1 95 ? -25.298 6.519 -29.330 1.00 29.91 95 GLU A N 1
ATOM 682 C CA . GLU A 1 95 ? -24.265 6.261 -28.327 1.00 29.91 95 GLU A CA 1
ATOM 683 C C . GLU A 1 95 ? -23.780 7.630 -27.831 1.00 29.91 95 GLU A C 1
ATOM 685 O O . GLU A 1 95 ? -23.231 8.390 -28.636 1.00 29.91 95 GLU A O 1
ATOM 690 N N . PRO A 1 96 ? -23.941 8.003 -26.549 1.00 31.56 96 PRO A N 1
ATOM 691 C CA . PRO A 1 96 ? -23.067 9.012 -26.004 1.00 31.56 96 PRO A CA 1
ATOM 692 C C . PRO A 1 96 ? -21.724 8.318 -25.801 1.00 31.56 96 PRO A C 1
ATOM 694 O O . PRO A 1 96 ? -21.530 7.547 -24.862 1.00 31.56 96 PRO A O 1
ATOM 697 N N . SER A 1 97 ? -20.797 8.585 -26.715 1.00 32.22 97 SER A N 1
ATOM 698 C CA . SER A 1 97 ? -19.369 8.452 -26.466 1.00 32.22 97 SER A CA 1
ATOM 699 C C . SER A 1 97 ? -19.052 9.171 -25.155 1.00 32.22 97 SER A C 1
ATOM 701 O O . SER A 1 97 ? -18.949 10.399 -25.129 1.00 32.22 97 SER A O 1
ATOM 703 N N . GLN A 1 98 ? -18.968 8.420 -24.054 1.00 30.89 98 GLN A N 1
ATOM 704 C CA . GLN A 1 98 ? -18.465 8.955 -22.801 1.00 30.89 98 GLN A CA 1
ATOM 705 C C . GLN A 1 98 ? -16.984 9.281 -23.017 1.00 30.89 98 GLN A C 1
ATOM 707 O O . GLN A 1 98 ? -16.220 8.393 -23.409 1.00 30.89 98 GLN A O 1
ATOM 712 N N . PRO A 1 99 ? -16.551 10.533 -22.806 1.00 32.12 99 PRO A N 1
ATOM 713 C CA . PRO A 1 99 ? -15.134 10.829 -22.776 1.00 32.12 99 PRO A CA 1
ATOM 714 C C . PRO A 1 99 ? -14.540 10.097 -21.570 1.00 32.12 99 PRO A C 1
ATOM 716 O O . PRO A 1 99 ? -15.012 10.256 -20.445 1.00 32.12 99 PRO A O 1
ATOM 719 N N . SER A 1 100 ? -13.513 9.285 -21.806 1.00 30.84 100 SER A N 1
ATOM 720 C CA . SER A 1 100 ? -12.670 8.734 -20.748 1.00 30.84 100 SER A CA 1
ATOM 721 C C . SER A 1 100 ? -12.146 9.888 -19.892 1.00 30.84 100 SER A C 1
ATOM 723 O O . SER A 1 100 ? -11.329 10.684 -20.364 1.00 30.84 100 SER A O 1
ATOM 725 N N . GLN A 1 101 ? -12.645 10.011 -18.662 1.00 30.88 101 GLN A N 1
ATOM 726 C CA . GLN A 1 101 ? -12.128 10.984 -17.709 1.00 30.88 101 GLN A CA 1
ATOM 727 C C . GLN A 1 101 ? -10.718 10.563 -17.266 1.00 30.88 101 GLN A C 1
ATOM 729 O O . GLN A 1 101 ? -10.507 9.393 -16.935 1.00 30.88 101 GLN A O 1
ATOM 734 N N . PRO A 1 102 ? -9.736 11.477 -17.243 1.00 31.77 102 PRO A N 1
ATOM 735 C CA . PRO A 1 102 ? -8.467 11.212 -16.582 1.00 31.77 102 PRO A CA 1
ATOM 736 C C . PRO A 1 102 ? -8.708 11.101 -15.066 1.00 31.77 102 PRO A C 1
ATOM 738 O O . PRO A 1 102 ? -9.325 11.988 -14.488 1.00 31.77 102 PRO A O 1
ATOM 741 N N . GLY A 1 103 ? -8.236 10.022 -14.430 1.00 46.34 103 GLY A N 1
ATOM 742 C CA . GLY A 1 103 ? -8.313 9.842 -12.968 1.00 46.34 103 GLY A CA 1
ATOM 743 C C . GLY A 1 103 ? -9.345 8.828 -12.454 1.00 46.34 103 GLY A C 1
ATOM 744 O O . GLY A 1 103 ? -9.528 8.709 -11.247 1.00 46.34 103 GLY A O 1
ATOM 745 N N . SER A 1 104 ? -10.016 8.060 -13.320 1.00 52.91 104 SER A N 1
ATOM 746 C CA . SER A 1 104 ? -10.962 7.035 -12.860 1.00 52.91 104 SER A CA 1
ATOM 747 C C . SER A 1 104 ? -10.236 5.867 -12.180 1.00 52.91 104 SER A C 1
ATOM 749 O O . SER A 1 104 ? -9.482 5.141 -12.836 1.00 52.91 104 SER A O 1
ATOM 751 N N . ALA A 1 105 ? -10.490 5.666 -10.887 1.00 59.47 105 ALA A N 1
ATOM 752 C CA . ALA A 1 105 ? -10.032 4.510 -10.121 1.00 59.47 105 ALA A CA 1
ATOM 753 C C . ALA A 1 105 ? -10.257 3.198 -10.883 1.00 59.47 105 ALA A C 1
ATOM 755 O O . ALA A 1 105 ? -11.335 2.982 -11.450 1.00 59.47 105 ALA A O 1
ATOM 756 N N . LYS A 1 106 ? -9.296 2.270 -10.837 1.00 76.12 106 LYS A N 1
ATOM 757 C CA . LYS A 1 106 ? -9.582 0.905 -11.300 1.00 76.12 106 LYS A CA 1
ATOM 758 C C . LYS A 1 106 ? -10.495 0.234 -10.272 1.00 76.12 106 LYS A C 1
ATOM 760 O O . LYS A 1 106 ? -10.097 0.048 -9.122 1.00 76.12 106 LYS A O 1
ATOM 765 N N . ALA A 1 107 ? -11.712 -0.104 -10.690 1.00 78.12 107 ALA A N 1
ATOM 766 C CA . ALA A 1 107 ? -12.702 -0.760 -9.845 1.00 78.12 107 ALA A CA 1
ATOM 767 C C . ALA A 1 107 ? -12.503 -2.284 -9.829 1.00 78.12 107 ALA A C 1
ATOM 769 O O . ALA A 1 107 ? -12.374 -2.914 -10.881 1.00 78.12 107 ALA A O 1
ATOM 770 N N . PHE A 1 108 ? -12.526 -2.878 -8.639 1.00 76.38 108 PHE A N 1
ATOM 771 C CA . PHE A 1 108 ? -12.439 -4.316 -8.416 1.00 76.38 108 PHE A CA 1
ATOM 772 C C . PHE A 1 108 ? -13.702 -4.811 -7.716 1.00 76.38 108 PHE A C 1
ATOM 774 O O . PHE A 1 108 ? -14.097 -4.288 -6.673 1.00 76.38 108 PHE A O 1
ATOM 781 N N . ARG A 1 109 ? -14.304 -5.876 -8.259 1.00 79.69 109 ARG A N 1
ATOM 782 C CA . ARG A 1 109 ? -15.282 -6.676 -7.516 1.00 79.69 109 ARG A CA 1
ATOM 783 C C . ARG A 1 109 ? -14.518 -7.551 -6.536 1.00 79.69 109 ARG A C 1
ATOM 785 O O . ARG A 1 109 ? -13.836 -8.484 -6.949 1.00 79.69 109 ARG A O 1
ATOM 792 N N . ALA A 1 110 ? -14.595 -7.204 -5.260 1.00 76.94 110 ALA A N 1
ATOM 793 C CA . ALA A 1 110 ? -13.698 -7.744 -4.249 1.00 76.94 110 ALA A CA 1
ATOM 794 C C . ALA A 1 110 ? -14.268 -8.960 -3.501 1.00 76.94 110 ALA A C 1
ATOM 796 O O . ALA A 1 110 ? -13.507 -9.765 -2.969 1.00 76.94 110 ALA A O 1
ATOM 797 N N . GLY A 1 111 ? -15.587 -9.137 -3.516 1.00 74.81 111 GLY A N 1
ATOM 798 C CA . GLY A 1 111 ? -16.291 -10.269 -2.908 1.00 74.81 111 GLY A CA 1
ATOM 799 C C . GLY A 1 111 ? -17.801 -10.045 -2.921 1.00 74.81 111 GLY A C 1
ATOM 800 O O . GLY A 1 111 ? -18.252 -8.969 -3.301 1.00 74.81 111 GLY A O 1
ATOM 801 N N . GLU A 1 112 ? -18.595 -11.036 -2.521 1.00 71.69 112 GLU A N 1
ATOM 802 C CA . GLU A 1 112 ? -20.059 -10.884 -2.381 1.00 71.69 112 GLU A CA 1
ATOM 803 C C . GLU A 1 112 ? -20.458 -10.204 -1.062 1.00 71.69 112 GLU A C 1
ATOM 805 O O . GLU A 1 112 ? -21.551 -9.658 -0.938 1.00 71.69 112 GLU A O 1
ATOM 810 N N . VAL A 1 113 ? -19.554 -10.203 -0.079 1.00 75.56 113 VAL A N 1
ATOM 811 C CA . VAL A 1 113 ? -19.784 -9.691 1.275 1.00 75.56 113 VAL A CA 1
ATOM 812 C C . VAL A 1 113 ? -18.757 -8.603 1.586 1.00 75.56 113 VAL A C 1
ATOM 814 O O . VAL A 1 113 ? -17.632 -8.640 1.092 1.00 75.56 113 VAL A O 1
ATOM 817 N N . SER A 1 114 ? -19.133 -7.627 2.410 1.00 83.62 114 SER A N 1
ATOM 818 C CA . SER A 1 114 ? -18.217 -6.658 3.017 1.00 83.62 114 SER A CA 1
ATOM 819 C C . SER A 1 114 ? -18.502 -6.532 4.516 1.00 83.62 114 SER A C 1
ATOM 821 O O . SER A 1 114 ? -19.657 -6.604 4.934 1.00 83.62 114 SER A O 1
ATOM 823 N N . LEU A 1 115 ? -17.465 -6.332 5.338 1.00 81.56 115 LEU A N 1
ATOM 824 C CA . LEU A 1 115 ? -17.614 -6.133 6.789 1.00 81.56 115 LEU A CA 1
ATOM 825 C C . LEU A 1 115 ? -18.434 -4.879 7.120 1.00 81.56 115 LEU A C 1
ATOM 827 O O . LEU A 1 115 ? -19.158 -4.855 8.113 1.00 81.56 115 LEU A O 1
ATOM 831 N N . VAL A 1 116 ? -18.348 -3.855 6.268 1.00 83.75 116 VAL A N 1
ATOM 832 C CA . VAL A 1 116 ? -19.222 -2.681 6.309 1.00 83.75 116 VAL A CA 1
ATOM 833 C C . VAL A 1 116 ? -20.123 -2.720 5.067 1.00 83.75 116 VAL A C 1
ATOM 835 O O . VAL A 1 116 ? -19.601 -2.617 3.952 1.00 83.75 116 VAL A O 1
ATOM 838 N N . PRO A 1 117 ? -21.452 -2.882 5.218 1.00 80.06 117 PRO A N 1
ATOM 839 C CA . PRO A 1 117 ? -22.379 -2.942 4.089 1.00 80.06 117 PRO A CA 1
ATOM 840 C C . PRO A 1 117 ? -22.297 -1.706 3.187 1.00 80.06 117 PRO A C 1
ATOM 842 O O . PRO A 1 117 ? -22.148 -0.581 3.678 1.00 80.06 117 PRO A O 1
ATOM 845 N N . ASP A 1 118 ? -22.383 -1.934 1.873 1.00 82.75 118 ASP A N 1
ATOM 846 C CA . ASP A 1 118 ? -22.364 -0.920 0.804 1.00 82.75 118 ASP A CA 1
ATOM 847 C C . ASP A 1 118 ? -21.155 0.031 0.838 1.00 82.75 118 ASP A C 1
ATOM 849 O O . ASP A 1 118 ? -21.239 1.181 0.394 1.00 82.75 118 ASP A O 1
ATOM 853 N N . CYS A 1 119 ? -20.053 -0.383 1.464 1.00 84.88 119 CYS A N 1
ATOM 854 C CA . CYS A 1 119 ? -18.873 0.448 1.680 1.00 84.88 119 CYS A CA 1
ATOM 855 C C . CYS A 1 119 ? -17.745 0.010 0.753 1.00 84.88 119 CYS A C 1
ATOM 857 O O . CYS A 1 119 ? -17.366 -1.166 0.745 1.00 84.88 119 CYS A O 1
ATOM 859 N N . SER A 1 120 ? -17.204 0.959 -0.007 1.00 91.56 120 SER A N 1
ATOM 860 C CA . SER A 1 120 ? -16.009 0.713 -0.806 1.00 91.56 120 SER A CA 1
ATOM 861 C C . SER A 1 120 ? -14.752 0.862 0.050 1.00 91.56 120 SER A C 1
ATOM 863 O O . SER A 1 120 ? -14.747 1.528 1.085 1.00 91.56 120 SER A O 1
ATOM 865 N N . VAL A 1 121 ? -13.656 0.254 -0.394 1.00 93.94 121 VAL A N 1
ATOM 866 C CA . VAL A 1 121 ? -12.324 0.530 0.151 1.00 93.94 121 VAL A CA 1
ATOM 867 C C . VAL A 1 121 ? -11.466 1.130 -0.951 1.00 93.94 121 VAL A C 1
ATOM 869 O O . VAL A 1 121 ? -11.293 0.530 -2.013 1.00 93.94 121 VAL A O 1
ATOM 872 N N . HIS A 1 122 ? -10.926 2.315 -0.693 1.00 94.12 122 HIS A N 1
ATOM 873 C CA . HIS A 1 122 ? -10.046 3.042 -1.598 1.00 94.12 122 HIS A CA 1
ATOM 874 C C . HIS A 1 122 ? -8.594 2.776 -1.197 1.00 94.12 122 HIS A C 1
ATOM 876 O O . HIS A 1 122 ? -8.175 3.146 -0.106 1.00 94.12 122 HIS A O 1
ATOM 882 N N . HIS A 1 123 ? -7.821 2.125 -2.065 1.00 94.88 123 HIS A N 1
ATOM 883 C CA . HIS A 1 123 ? -6.388 1.889 -1.873 1.00 94.88 123 HIS A CA 1
ATOM 884 C C . HIS A 1 123 ? -5.607 2.827 -2.782 1.00 94.88 123 HIS A C 1
ATOM 886 O O . HIS A 1 123 ? -5.734 2.761 -4.006 1.00 94.88 123 HIS A O 1
ATOM 892 N N . ILE A 1 124 ? -4.837 3.727 -2.178 1.00 91.69 124 ILE A N 1
ATOM 893 C CA . ILE A 1 124 ? -4.173 4.832 -2.864 1.00 91.69 124 ILE A CA 1
ATOM 894 C C . ILE A 1 124 ? -2.671 4.732 -2.624 1.00 91.69 124 ILE A C 1
ATOM 896 O O . ILE A 1 124 ? -2.234 4.569 -1.486 1.00 91.69 124 ILE A O 1
ATOM 900 N N . ASP A 1 125 ? -1.890 4.848 -3.693 1.00 91.75 125 ASP A N 1
ATOM 901 C CA . ASP A 1 125 ? -0.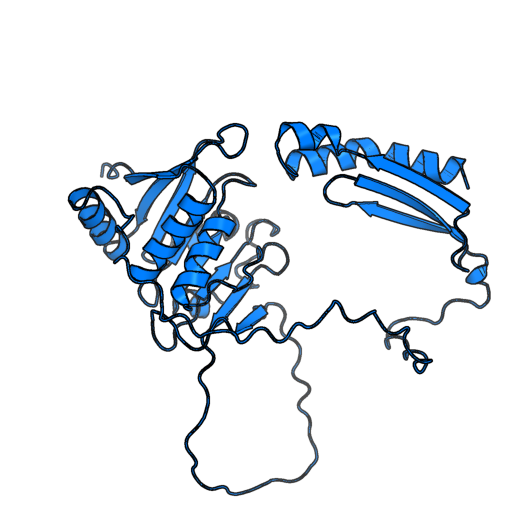432 4.902 -3.639 1.00 91.75 125 ASP A CA 1
ATOM 902 C C . ASP A 1 125 ? 0.096 6.003 -4.583 1.00 91.75 125 ASP A C 1
ATOM 904 O O . ASP A 1 125 ? 0.253 5.793 -5.789 1.00 91.75 125 ASP A O 1
ATOM 908 N N . PRO A 1 126 ? 0.377 7.195 -4.038 1.00 87.75 126 PRO A N 1
ATOM 909 C CA . PRO A 1 126 ? 0.889 8.351 -4.752 1.00 87.75 126 PRO A CA 1
ATOM 910 C C . PRO A 1 126 ? 2.417 8.352 -4.906 1.00 87.75 126 PRO A C 1
ATOM 912 O O . PRO A 1 126 ? 2.968 9.370 -5.317 1.00 87.75 126 PRO A O 1
ATOM 915 N N . TYR A 1 127 ? 3.131 7.266 -4.579 1.00 85.88 127 TYR A N 1
ATOM 916 C CA . TYR A 1 127 ? 4.602 7.225 -4.563 1.00 85.88 127 TYR A CA 1
ATOM 917 C C . TYR A 1 127 ? 5.263 7.775 -5.838 1.00 85.88 127 TYR A C 1
ATOM 919 O O . TYR A 1 127 ? 6.320 8.404 -5.770 1.00 85.88 127 TYR A O 1
ATOM 927 N N . ARG A 1 128 ? 4.639 7.549 -7.002 1.00 81.56 128 ARG A N 1
ATOM 928 C CA . ARG A 1 128 ? 5.158 7.965 -8.315 1.00 81.56 128 ARG A CA 1
ATOM 929 C C . ARG A 1 128 ? 4.762 9.383 -8.729 1.00 81.56 128 ARG A C 1
ATOM 931 O O . ARG A 1 128 ? 5.188 9.831 -9.793 1.00 81.56 128 ARG A O 1
ATOM 938 N N . LEU A 1 129 ? 3.956 10.088 -7.937 1.00 75.19 129 LEU A N 1
ATOM 939 C CA . LEU A 1 129 ? 3.549 11.448 -8.261 1.00 75.19 129 LEU A CA 1
ATOM 940 C C . LEU A 1 129 ? 4.594 12.474 -7.815 1.00 75.19 129 LEU A C 1
ATOM 942 O O . LEU A 1 129 ? 5.117 12.391 -6.701 1.00 75.19 129 LEU A O 1
ATOM 946 N N . PRO A 1 130 ? 4.852 13.498 -8.648 1.00 72.25 130 PRO A N 1
ATOM 947 C CA . PRO A 1 130 ? 5.495 14.717 -8.186 1.00 72.25 130 PRO A CA 1
ATOM 948 C C . PRO A 1 130 ? 4.653 15.366 -7.081 1.00 72.25 130 PRO A C 1
ATOM 950 O O . PRO A 1 130 ? 3.420 15.338 -7.141 1.00 72.25 130 PRO A O 1
ATOM 953 N N . GLU A 1 131 ? 5.314 15.981 -6.104 1.00 67.25 131 GLU A N 1
ATOM 954 C CA . GLU A 1 131 ? 4.644 16.675 -5.000 1.00 67.25 131 GLU A CA 1
ATOM 955 C C . GLU A 1 131 ? 3.611 17.694 -5.511 1.00 67.25 131 GLU A C 1
ATOM 957 O O . GLU A 1 131 ? 3.849 18.424 -6.477 1.00 67.25 131 GLU A O 1
ATOM 962 N N . GLY A 1 132 ? 2.434 17.708 -4.877 1.00 61.47 132 GLY A N 1
ATOM 963 C CA . GLY A 1 132 ? 1.365 18.673 -5.154 1.00 61.47 132 GLY A CA 1
ATOM 964 C C . GLY A 1 132 ? 0.515 18.406 -6.403 1.00 61.47 132 GLY A C 1
ATOM 965 O O . GLY A 1 132 ? -0.350 19.218 -6.718 1.00 61.47 132 GLY A O 1
ATOM 966 N N . LYS A 1 133 ? 0.710 17.290 -7.124 1.00 66.94 133 LYS A N 1
ATOM 967 C CA . LYS A 1 133 ? -0.060 16.991 -8.353 1.00 66.94 133 LYS A CA 1
ATOM 968 C C . LYS A 1 133 ? -1.282 16.091 -8.179 1.00 66.94 133 LYS A C 1
ATOM 970 O O . LYS A 1 133 ? -1.998 15.884 -9.153 1.00 66.94 133 LYS A O 1
ATOM 975 N N . ILE A 1 134 ? -1.539 15.549 -6.988 1.00 66.75 134 ILE A N 1
ATOM 976 C CA . ILE A 1 134 ? -2.623 14.572 -6.821 1.00 66.75 134 ILE A CA 1
ATOM 977 C C . ILE A 1 134 ? -4.009 15.196 -6.648 1.00 66.75 134 ILE A C 1
ATOM 979 O O . ILE A 1 134 ? -4.994 14.596 -7.064 1.00 66.75 134 ILE A O 1
ATOM 983 N N . ALA A 1 135 ? -4.086 16.399 -6.072 1.00 59.16 135 ALA A N 1
ATOM 984 C CA . ALA A 1 135 ? -5.348 17.066 -5.741 1.00 59.16 135 ALA A CA 1
ATOM 985 C C . ALA A 1 135 ? -6.245 17.311 -6.966 1.00 59.16 135 ALA A C 1
ATOM 987 O O . ALA A 1 135 ? -7.459 17.390 -6.833 1.00 59.16 135 ALA A O 1
ATOM 988 N N . SER A 1 136 ? -5.661 17.396 -8.166 1.00 63.03 136 SER A N 1
ATOM 989 C CA . SER A 1 136 ? -6.400 17.542 -9.424 1.00 63.03 136 SER A CA 1
ATOM 990 C C . SER A 1 136 ? -6.740 16.219 -10.117 1.00 63.03 136 SER A C 1
ATOM 992 O O . SER A 1 136 ? -7.474 16.229 -11.101 1.00 63.03 136 SER A O 1
ATOM 994 N N . LEU A 1 137 ? -6.183 15.097 -9.655 1.00 64.88 137 LEU A N 1
ATOM 995 C CA . LEU A 1 137 ? -6.336 13.779 -10.279 1.00 64.88 137 LEU A CA 1
ATOM 996 C C . LEU A 1 137 ? -7.337 12.890 -9.545 1.00 64.88 137 LEU A C 1
ATOM 998 O O . LEU A 1 137 ? -7.763 11.879 -10.098 1.00 64.88 137 LEU A O 1
ATOM 1002 N N . ILE A 1 138 ? -7.659 13.232 -8.298 1.00 68.88 138 ILE A N 1
ATOM 1003 C CA . ILE A 1 138 ? -8.382 12.369 -7.379 1.00 68.88 138 ILE A CA 1
ATOM 1004 C C . ILE A 1 138 ? -9.444 13.178 -6.623 1.00 68.88 138 ILE A C 1
ATOM 1006 O O . ILE A 1 138 ? -9.149 14.224 -6.050 1.00 68.88 138 ILE A O 1
ATOM 1010 N N . ASP A 1 139 ? -10.670 12.654 -6.588 1.00 75.12 139 ASP A N 1
ATOM 1011 C CA . ASP A 1 139 ? -11.775 13.193 -5.793 1.00 75.12 139 ASP A CA 1
ATOM 1012 C C . ASP A 1 139 ? -11.684 12.698 -4.338 1.00 75.12 139 ASP A C 1
ATOM 1014 O O . ASP A 1 139 ? -12.153 11.611 -3.985 1.00 75.12 139 ASP A O 1
ATOM 1018 N N . PHE A 1 140 ? -11.029 13.495 -3.492 1.00 76.31 140 PHE A N 1
ATOM 1019 C CA . PHE A 1 140 ? -10.824 13.176 -2.078 1.00 76.31 140 PHE A CA 1
ATOM 1020 C C . PHE A 1 140 ? -12.114 13.193 -1.253 1.00 76.31 140 PHE A C 1
ATOM 1022 O O . PHE A 1 140 ? -12.209 12.446 -0.281 1.00 76.31 140 PHE A O 1
ATOM 1029 N N . GLU A 1 141 ? -13.115 13.983 -1.645 1.00 73.38 141 GLU A N 1
ATOM 1030 C CA . GLU A 1 141 ? -14.413 14.007 -0.966 1.00 73.38 141 GLU A CA 1
ATOM 1031 C C . GLU A 1 141 ? -15.120 12.657 -1.133 1.00 73.38 141 GLU A C 1
ATOM 1033 O O . GLU A 1 141 ? -15.591 12.063 -0.159 1.00 73.38 141 GLU A O 1
ATOM 1038 N N . ALA A 1 142 ? -15.112 12.111 -2.353 1.00 72.31 142 ALA A N 1
ATOM 1039 C CA . ALA A 1 142 ? -15.655 10.784 -2.623 1.00 72.31 142 ALA A CA 1
ATOM 1040 C C . ALA A 1 142 ? -14.879 9.664 -1.905 1.00 72.31 142 ALA A C 1
ATOM 1042 O O . ALA A 1 142 ? -15.488 8.704 -1.433 1.00 72.31 142 ALA A O 1
ATOM 1043 N N . ILE A 1 143 ? -13.553 9.787 -1.806 1.00 79.25 143 ILE A N 1
ATOM 1044 C CA . ILE A 1 143 ? -12.670 8.797 -1.168 1.00 79.25 143 ILE A CA 1
ATOM 1045 C C . ILE A 1 143 ? -12.861 8.746 0.344 1.00 79.25 143 ILE A C 1
ATOM 1047 O O . ILE A 1 143 ? -13.037 7.667 0.910 1.00 79.25 143 ILE A O 1
ATOM 1051 N N . PHE A 1 144 ? -12.862 9.904 1.003 1.00 83.50 144 PHE A N 1
ATOM 1052 C CA . PHE A 1 144 ? -12.993 9.979 2.458 1.00 83.50 144 PHE A CA 1
ATOM 1053 C C . PHE A 1 144 ? -14.427 9.758 2.946 1.00 83.50 144 PHE A C 1
ATOM 1055 O O . PHE A 1 144 ? -14.650 9.638 4.148 1.00 83.50 144 PHE A O 1
ATOM 1062 N N . ARG A 1 145 ? -15.403 9.652 2.035 1.00 84.31 145 ARG A N 1
ATOM 1063 C CA . ARG A 1 145 ? -16.761 9.209 2.372 1.00 84.31 145 ARG A CA 1
ATOM 1064 C C . ARG A 1 145 ? -16.803 7.742 2.804 1.00 84.31 145 ARG A C 1
ATOM 1066 O O . ARG A 1 145 ? -17.626 7.390 3.645 1.00 84.31 145 ARG A O 1
ATOM 1073 N N . ASP A 1 146 ? -15.944 6.908 2.226 1.00 90.12 146 ASP A N 1
ATOM 1074 C CA . ASP A 1 146 ? -15.857 5.471 2.492 1.00 90.12 146 ASP A CA 1
ATOM 1075 C C . ASP A 1 146 ? -14.567 5.142 3.269 1.00 90.12 146 ASP A C 1
ATOM 1077 O O . ASP A 1 146 ? -14.036 5.994 3.978 1.00 90.12 146 ASP A O 1
ATOM 1081 N N . VAL A 1 147 ? -14.086 3.897 3.244 1.00 92.19 147 VAL A N 1
ATOM 1082 C CA . VAL A 1 147 ? -12.833 3.536 3.924 1.00 92.19 147 VAL A CA 1
ATOM 1083 C C . VAL A 1 147 ? -11.648 3.787 2.998 1.00 92.19 147 VAL A C 1
ATOM 1085 O O . VAL A 1 147 ? -11.670 3.390 1.833 1.00 92.19 147 VAL A O 1
ATOM 1088 N N . SER A 1 148 ? -10.582 4.393 3.523 1.00 93.62 148 SER A N 1
ATOM 1089 C CA . SER A 1 148 ? -9.389 4.732 2.738 1.00 93.62 148 SER A CA 1
ATOM 1090 C C . SER A 1 148 ? -8.099 4.184 3.342 1.00 93.62 148 SER A C 1
ATOM 1092 O O . SER A 1 148 ? -7.781 4.448 4.500 1.00 93.62 148 SER A O 1
ATOM 1094 N N . LEU A 1 149 ? -7.321 3.475 2.523 1.00 95.75 149 LEU A N 1
ATOM 1095 C CA . LEU A 1 149 ? -5.945 3.065 2.789 1.00 95.75 149 LEU A CA 1
ATOM 1096 C C . LEU A 1 149 ? -5.007 3.880 1.896 1.00 95.75 149 LEU A C 1
ATOM 1098 O O . LEU A 1 149 ? -5.008 3.716 0.676 1.00 95.75 149 LEU A O 1
ATOM 1102 N N . VAL A 1 150 ? -4.192 4.740 2.498 1.00 93.25 150 VAL A N 1
ATOM 1103 C CA . VAL A 1 150 ? -3.284 5.632 1.769 1.00 93.25 150 VAL A CA 1
ATOM 1104 C C . VAL A 1 150 ? -1.843 5.271 2.094 1.00 93.25 150 VAL A C 1
ATOM 1106 O O . VAL A 1 150 ? -1.364 5.516 3.201 1.00 93.25 150 VAL A O 1
ATOM 1109 N N . GLU A 1 151 ? -1.134 4.705 1.124 1.00 93.88 151 GLU A N 1
ATOM 1110 C CA . GLU A 1 151 ? 0.321 4.576 1.173 1.00 93.88 151 GLU A CA 1
ATOM 1111 C C . GLU A 1 151 ? 0.976 5.929 0.875 1.00 93.88 151 GLU A C 1
ATOM 1113 O O . GLU A 1 151 ? 0.401 6.754 0.175 1.00 93.88 151 GLU A O 1
ATOM 1118 N N . TRP A 1 152 ? 2.172 6.182 1.416 1.00 90.56 152 TRP A N 1
ATOM 1119 C CA . TRP A 1 152 ? 2.948 7.407 1.146 1.00 90.56 152 TRP A CA 1
ATOM 1120 C C . TRP A 1 152 ? 2.130 8.716 1.220 1.00 90.56 152 TRP A C 1
ATOM 1122 O O . TRP A 1 152 ? 2.220 9.550 0.315 1.00 90.56 152 TRP A O 1
ATOM 1132 N N . PRO A 1 153 ? 1.350 8.935 2.295 1.00 87.88 153 PRO A N 1
ATOM 1133 C CA . PRO A 1 153 ? 0.426 10.068 2.408 1.00 87.88 153 PRO A CA 1
ATOM 1134 C C . PRO A 1 153 ? 1.105 11.437 2.258 1.00 87.88 153 PRO A C 1
ATOM 1136 O O . PRO A 1 153 ? 0.470 12.390 1.824 1.00 87.88 153 PRO A O 1
ATOM 1139 N N . ASP A 1 154 ? 2.403 11.542 2.548 1.00 84.62 154 ASP A N 1
ATOM 1140 C CA . ASP A 1 154 ? 3.166 12.791 2.430 1.00 84.62 154 ASP A CA 1
ATOM 1141 C C . ASP A 1 154 ? 3.259 13.287 0.972 1.00 84.62 154 ASP A C 1
ATOM 1143 O O . ASP A 1 154 ? 3.437 14.475 0.716 1.00 84.62 154 ASP A O 1
ATOM 1147 N N . ARG A 1 155 ? 3.060 12.395 -0.010 1.00 82.69 155 ARG A N 1
ATOM 1148 C CA . ARG A 1 155 ? 2.973 12.755 -1.435 1.00 82.69 155 ARG A CA 1
ATOM 1149 C C . ARG A 1 155 ? 1.621 13.355 -1.828 1.00 82.69 155 ARG A C 1
ATOM 1151 O O . ARG A 1 155 ? 1.508 13.871 -2.939 1.00 82.69 155 ARG A O 1
ATOM 1158 N N . LEU A 1 156 ? 0.611 13.319 -0.951 1.00 76.12 156 LEU A N 1
ATOM 1159 C CA . LEU A 1 156 ? -0.696 13.922 -1.224 1.00 76.12 156 LEU A CA 1
ATOM 1160 C C . LEU A 1 156 ? -0.689 15.460 -1.149 1.00 76.12 156 LEU A C 1
ATOM 1162 O O . LEU A 1 156 ? -1.589 16.099 -1.690 1.00 76.12 156 LEU A O 1
ATOM 1166 N N . GLY A 1 157 ? 0.347 16.054 -0.547 1.00 68.50 157 GLY A N 1
ATOM 1167 C CA . GLY A 1 157 ? 0.450 17.491 -0.289 1.00 68.50 157 GLY A CA 1
ATOM 1168 C C . GLY A 1 157 ? -0.019 17.860 1.121 1.00 68.50 157 GLY A C 1
ATOM 1169 O O . GLY A 1 157 ? -0.949 17.261 1.658 1.00 68.50 157 GLY A O 1
ATOM 1170 N N . GLU A 1 158 ? 0.638 18.851 1.731 1.00 62.06 158 GLU A N 1
ATOM 1171 C CA . GLU A 1 158 ? 0.449 19.208 3.148 1.00 62.06 158 GLU A CA 1
ATOM 1172 C C . GLU A 1 158 ? -0.994 19.591 3.492 1.00 62.06 158 GLU A C 1
ATOM 1174 O O . GLU A 1 158 ? -1.465 19.276 4.578 1.00 62.06 158 GLU A O 1
ATOM 1179 N N . GLN A 1 159 ? -1.728 20.192 2.556 1.00 54.28 159 GLN A N 1
ATOM 1180 C CA . GLN A 1 159 ? -3.093 20.665 2.781 1.00 54.28 159 GLN A CA 1
ATOM 1181 C C . GLN A 1 159 ? -4.077 19.525 3.116 1.00 54.28 159 GLN A C 1
ATOM 1183 O O . GLN A 1 159 ? -4.832 19.627 4.079 1.00 54.28 159 GLN A O 1
ATOM 1188 N N . LEU A 1 160 ? -3.984 18.390 2.409 1.00 60.62 160 LEU A N 1
ATOM 1189 C CA . LEU A 1 160 ? -4.782 17.177 2.663 1.00 60.62 160 LEU A CA 1
ATOM 1190 C C . LEU A 1 160 ? -4.360 16.433 3.943 1.00 60.62 160 LEU A C 1
ATOM 1192 O O . LEU A 1 160 ? -5.131 15.652 4.499 1.00 60.62 160 LEU A O 1
ATOM 1196 N N . VAL A 1 161 ? -3.128 16.655 4.407 1.00 60.25 161 VAL A N 1
ATOM 1197 C CA . VAL A 1 161 ? -2.543 15.974 5.573 1.00 60.25 161 VAL A CA 1
ATOM 1198 C C . VAL A 1 161 ? -2.707 16.795 6.864 1.00 60.25 161 VAL A C 1
ATOM 1200 O O . VAL A 1 161 ? -2.774 16.205 7.948 1.00 60.25 161 VAL A O 1
ATOM 1203 N N . MET A 1 162 ? -2.790 18.127 6.756 1.00 56.06 162 MET A N 1
ATOM 1204 C CA . MET A 1 162 ? -2.708 19.068 7.879 1.00 56.06 162 MET A CA 1
ATOM 1205 C C . MET A 1 162 ? -3.973 19.924 8.083 1.00 56.06 162 MET A C 1
ATOM 1207 O O . MET A 1 162 ? -4.420 20.030 9.225 1.00 56.06 162 MET A O 1
ATOM 1211 N N . GLU A 1 163 ? -4.571 20.523 7.041 1.00 49.59 163 GLU A N 1
ATOM 1212 C CA . GLU A 1 163 ? -5.569 21.606 7.219 1.00 49.59 163 GLU A CA 1
ATOM 1213 C C . GLU A 1 163 ? -7.014 21.113 7.445 1.00 49.59 163 GLU A C 1
ATOM 1215 O O . GLU A 1 163 ? -7.694 21.668 8.304 1.00 49.59 163 GLU A O 1
ATOM 1220 N N . ASP A 1 164 ? -7.442 20.016 6.802 1.00 53.62 164 ASP A N 1
ATOM 1221 C CA . ASP A 1 164 ? -8.803 19.436 6.939 1.00 53.62 164 ASP A CA 1
ATOM 1222 C C . ASP A 1 164 ? -8.830 18.069 7.647 1.00 53.62 164 ASP A C 1
ATOM 1224 O O . ASP A 1 164 ? -9.775 17.297 7.512 1.00 53.62 164 ASP A O 1
ATOM 1228 N N . THR A 1 165 ? -7.762 17.765 8.391 1.00 56.50 165 THR A N 1
ATOM 1229 C CA . THR A 1 165 ? -7.438 16.486 9.044 1.00 56.50 165 THR A CA 1
ATOM 1230 C C . THR A 1 165 ? -8.661 15.611 9.398 1.00 56.50 165 THR A C 1
ATOM 1232 O O . THR A 1 165 ? -9.205 15.726 10.505 1.00 56.50 165 THR A O 1
ATOM 1235 N N . PRO A 1 166 ? -9.075 14.677 8.512 1.00 70.19 166 PRO A N 1
ATOM 1236 C CA . PRO A 1 166 ? -10.074 13.690 8.880 1.00 70.19 166 PRO A CA 1
ATOM 1237 C C . PRO A 1 166 ? -9.494 12.814 9.997 1.00 70.19 166 PRO A C 1
ATOM 1239 O O . PRO A 1 166 ? -8.280 12.555 10.007 1.00 70.19 166 PRO A O 1
ATOM 1242 N N . PRO A 1 167 ? -10.320 12.350 10.953 1.00 83.38 167 PRO A N 1
ATOM 1243 C CA . PRO A 1 167 ? -9.871 11.388 11.942 1.00 83.38 167 PRO A CA 1
ATOM 1244 C C . PRO A 1 167 ? -9.211 10.190 11.256 1.00 83.38 167 PRO A C 1
ATOM 1246 O O . PRO A 1 167 ? -9.831 9.502 10.445 1.00 83.38 167 PRO A O 1
ATOM 1249 N N . ARG A 1 168 ? -7.942 9.937 11.579 1.00 91.06 168 ARG A N 1
ATOM 1250 C CA . ARG A 1 168 ? -7.138 8.919 10.900 1.00 91.06 168 ARG A CA 1
ATOM 1251 C C . ARG A 1 168 ? -6.250 8.136 11.851 1.00 91.06 168 ARG A C 1
ATOM 1253 O O . ARG A 1 168 ? -5.855 8.621 12.915 1.00 91.06 168 ARG A O 1
ATOM 1260 N N . LEU A 1 169 ? -5.912 6.927 11.425 1.00 94.19 169 LEU A N 1
ATOM 1261 C CA . LEU A 1 169 ? -4.859 6.128 12.030 1.00 94.19 169 LEU A CA 1
ATOM 1262 C C . LEU A 1 169 ? -3.582 6.292 11.214 1.00 94.19 169 LEU A C 1
ATOM 1264 O O . LEU A 1 169 ? -3.568 5.990 10.022 1.00 94.19 169 LEU A O 1
ATOM 1268 N N . GLU A 1 170 ? -2.502 6.725 11.850 1.00 93.94 170 GLU A N 1
ATOM 1269 C CA . GLU A 1 170 ? -1.178 6.689 11.241 1.00 93.94 170 GLU A CA 1
ATOM 1270 C C . GLU A 1 170 ? -0.462 5.403 11.639 1.00 93.94 170 GLU A C 1
ATOM 1272 O O . GLU A 1 170 ? -0.259 5.134 12.823 1.00 93.94 170 GLU A O 1
ATOM 1277 N N . VAL A 1 171 ? -0.082 4.617 10.636 1.00 95.50 171 VAL A N 1
ATOM 1278 C CA . VAL A 1 171 ? 0.690 3.385 10.770 1.00 95.50 171 VAL A CA 1
ATOM 1279 C C . VAL A 1 171 ? 2.060 3.630 10.158 1.00 95.50 171 VAL A C 1
ATOM 1281 O O . VAL A 1 171 ? 2.199 3.757 8.940 1.00 95.50 171 VAL A O 1
ATOM 1284 N N . VAL A 1 172 ? 3.080 3.705 11.005 1.00 94.31 172 VAL A N 1
ATOM 1285 C CA . VAL A 1 172 ? 4.467 3.919 10.586 1.00 94.31 172 VAL A CA 1
ATOM 1286 C C . VAL A 1 172 ? 5.233 2.618 10.764 1.00 94.31 172 VAL A C 1
ATOM 1288 O O . VAL A 1 172 ? 5.331 2.100 11.870 1.00 94.31 172 VAL A O 1
ATOM 1291 N N . PHE A 1 173 ? 5.758 2.077 9.671 1.00 90.62 173 PHE A N 1
ATOM 1292 C CA . PHE A 1 173 ? 6.610 0.895 9.687 1.00 90.62 173 PHE A CA 1
ATOM 1293 C C . PHE A 1 173 ? 8.051 1.310 9.995 1.00 90.62 173 PHE A C 1
ATOM 1295 O O . PHE A 1 173 ? 8.648 2.091 9.253 1.00 90.62 173 PHE A O 1
ATOM 1302 N N . GLU A 1 174 ? 8.601 0.758 11.071 1.00 84.50 174 GLU A N 1
ATOM 1303 C CA . GLU A 1 174 ? 9.948 1.001 11.577 1.00 84.50 174 GLU A CA 1
ATOM 1304 C C . GLU A 1 174 ? 10.740 -0.313 11.649 1.00 84.50 174 GLU A C 1
ATOM 1306 O O . GLU A 1 174 ? 10.222 -1.362 12.039 1.00 84.50 174 GLU A O 1
ATOM 1311 N N . GLY A 1 175 ? 12.030 -0.234 11.316 1.00 62.94 175 GLY A N 1
ATOM 1312 C CA . GLY A 1 175 ? 12.954 -1.363 11.396 1.00 62.94 175 GLY A CA 1
ATOM 1313 C C . GLY A 1 175 ? 12.847 -2.314 10.202 1.00 62.94 175 GLY A C 1
ATOM 1314 O O . GLY A 1 175 ? 11.828 -2.962 9.978 1.00 62.94 175 GLY A O 1
ATOM 1315 N N . PHE A 1 176 ? 13.944 -2.423 9.455 1.00 54.78 176 PHE A N 1
ATOM 1316 C CA . PHE A 1 176 ? 14.176 -3.530 8.536 1.00 54.78 176 PHE A CA 1
ATOM 1317 C C . PHE A 1 176 ? 14.999 -4.580 9.272 1.00 54.78 176 PHE A C 1
ATOM 1319 O O . PHE A 1 176 ? 16.183 -4.369 9.535 1.00 54.78 176 PHE A O 1
ATOM 1326 N N . GLY A 1 177 ? 14.386 -5.710 9.617 1.00 48.84 177 GLY A N 1
ATOM 1327 C CA . GLY A 1 177 ? 15.161 -6.910 9.892 1.00 48.84 177 GLY A CA 1
ATOM 1328 C C . GLY A 1 177 ? 15.762 -7.436 8.582 1.00 48.84 177 GLY A C 1
ATOM 1329 O O . GLY A 1 177 ? 15.038 -7.512 7.583 1.00 48.84 177 GLY A O 1
ATOM 1330 N N . PRO A 1 178 ? 17.053 -7.814 8.541 1.00 37.62 178 PRO A N 1
ATOM 1331 C CA . PRO A 1 178 ? 17.583 -8.620 7.443 1.00 37.62 178 PRO A CA 1
ATOM 1332 C C . PRO A 1 178 ? 16.668 -9.843 7.225 1.00 37.62 178 PRO A C 1
ATOM 1334 O O . PRO A 1 178 ? 16.248 -10.468 8.197 1.00 37.62 178 PRO A O 1
ATOM 1337 N N . GLN A 1 179 ? 16.339 -10.174 5.971 1.00 45.47 179 GLN A N 1
ATOM 1338 C CA . GLN A 1 179 ? 15.518 -11.341 5.578 1.00 45.47 179 GLN A CA 1
ATOM 1339 C C . GLN A 1 179 ? 14.017 -11.328 5.943 1.00 45.47 179 GLN A C 1
ATOM 1341 O O . GLN A 1 179 ? 13.441 -12.386 6.176 1.00 45.47 179 GLN A O 1
ATOM 1346 N N . ALA A 1 180 ? 13.355 -10.165 6.007 1.00 51.09 180 ALA A N 1
ATOM 1347 C CA . ALA A 1 180 ? 11.958 -10.074 6.475 1.00 51.09 180 ALA A CA 1
ATOM 1348 C C . ALA A 1 180 ? 11.759 -10.564 7.928 1.00 51.09 180 ALA A C 1
ATOM 1350 O O . ALA A 1 180 ? 10.637 -10.865 8.343 1.00 51.09 180 ALA A O 1
ATOM 1351 N N . GLY A 1 181 ? 12.848 -10.603 8.706 1.00 54.31 181 GLY A N 1
ATOM 1352 C CA . GLY A 1 181 ? 12.865 -10.945 10.122 1.00 54.31 181 GLY A CA 1
ATOM 1353 C C . GLY A 1 181 ? 12.280 -9.826 10.970 1.00 54.31 181 GLY A C 1
ATOM 1354 O O . GLY A 1 181 ? 13.009 -9.038 11.560 1.00 54.31 181 GLY A O 1
ATOM 1355 N N . GLY A 1 182 ? 10.957 -9.774 11.032 1.00 67.12 182 GLY A N 1
ATOM 1356 C CA . GLY A 1 182 ? 10.209 -8.881 11.898 1.00 67.12 182 GLY A CA 1
ATOM 1357 C C . GLY A 1 182 ? 10.259 -7.395 11.524 1.00 67.12 182 GLY A C 1
ATOM 1358 O O . GLY A 1 182 ? 11.232 -6.882 10.978 1.00 67.12 182 GLY A O 1
ATOM 1359 N N . ARG A 1 183 ? 9.184 -6.672 11.832 1.00 81.19 183 ARG A N 1
ATOM 1360 C CA . ARG A 1 183 ? 9.134 -5.201 11.821 1.00 81.19 183 ARG A CA 1
ATOM 1361 C C . ARG A 1 183 ? 8.321 -4.703 13.001 1.00 81.19 183 ARG A C 1
ATOM 1363 O O . ARG A 1 183 ? 7.470 -5.426 13.522 1.00 81.19 183 ARG A O 1
ATOM 1370 N N . VAL A 1 184 ? 8.556 -3.463 13.399 1.00 87.88 184 VAL A N 1
ATOM 1371 C CA . VAL A 1 184 ? 7.717 -2.788 14.386 1.00 87.88 184 VAL A CA 1
ATOM 1372 C C . VAL A 1 184 ? 6.846 -1.790 13.645 1.00 87.88 184 VAL A C 1
ATOM 1374 O O . VAL A 1 184 ? 7.317 -1.072 12.770 1.00 87.88 184 VAL A O 1
ATOM 1377 N N . VAL A 1 185 ? 5.560 -1.752 13.968 1.00 91.88 185 VAL A N 1
ATOM 1378 C CA . VAL A 1 185 ? 4.678 -0.681 13.507 1.00 91.88 185 VAL A CA 1
ATOM 1379 C C . VAL A 1 185 ? 4.305 0.208 14.679 1.00 91.88 185 VAL A C 1
ATOM 1381 O O . VAL A 1 185 ? 3.840 -0.270 15.714 1.00 91.88 185 VAL A O 1
ATOM 1384 N N . SER A 1 186 ? 4.519 1.506 14.511 1.00 93.19 186 SER A N 1
ATOM 1385 C CA . SER A 1 186 ? 4.095 2.551 15.434 1.00 93.19 186 SER A CA 1
ATOM 1386 C C . SER A 1 186 ? 2.726 3.068 14.996 1.00 93.19 186 SER A C 1
ATOM 1388 O O . SER A 1 186 ? 2.538 3.459 13.843 1.00 93.19 186 SER A O 1
ATOM 1390 N N . LEU A 1 187 ? 1.765 3.055 15.918 1.00 94.44 187 LEU A N 1
ATOM 1391 C CA . LEU A 1 187 ? 0.393 3.500 15.699 1.00 94.44 187 LEU A CA 1
ATOM 1392 C C . LEU A 1 187 ? 0.144 4.818 16.427 1.00 94.44 187 LEU A C 1
ATOM 1394 O O . LEU A 1 187 ? 0.236 4.884 17.659 1.00 94.44 187 LEU A O 1
ATOM 1398 N N . THR A 1 188 ? -0.241 5.839 15.669 1.00 93.31 188 THR A N 1
ATOM 1399 C CA . THR A 1 188 ? -0.601 7.158 16.195 1.00 93.31 188 THR A CA 1
ATOM 1400 C C . THR A 1 188 ? -2.023 7.497 15.778 1.00 93.31 188 THR A C 1
ATOM 1402 O O . THR A 1 188 ? -2.389 7.393 14.610 1.00 93.31 188 THR A O 1
ATOM 1405 N N . ALA A 1 189 ? -2.844 7.890 16.747 1.00 92.19 189 ALA A N 1
ATOM 1406 C CA . ALA A 1 189 ? -4.200 8.337 16.487 1.00 92.19 189 ALA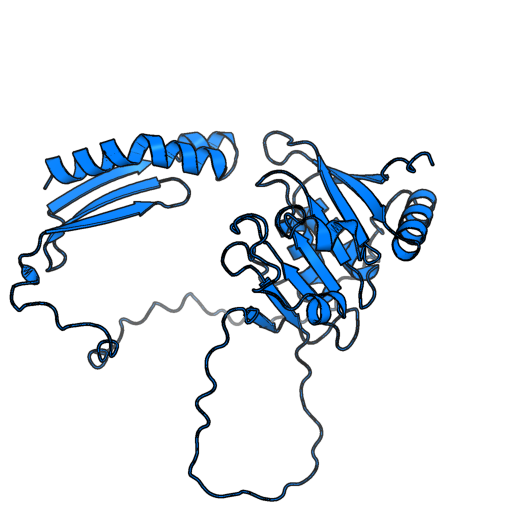 A CA 1
ATOM 1407 C C . ALA A 1 189 ? -4.212 9.831 16.196 1.00 92.19 189 ALA A C 1
ATOM 1409 O O . ALA A 1 189 ? -3.569 10.611 16.897 1.00 92.19 189 ALA A O 1
ATOM 1410 N N . VAL A 1 190 ? -5.015 10.214 15.212 1.00 89.44 190 VAL A N 1
ATOM 1411 C CA . VAL A 1 190 ? -5.348 11.603 14.940 1.00 89.44 190 VAL A CA 1
ATOM 1412 C C . VAL A 1 190 ? -6.865 11.725 15.004 1.00 89.44 190 VAL A C 1
ATOM 1414 O O . VAL A 1 190 ? -7.583 11.133 14.199 1.00 89.44 190 VAL A O 1
ATOM 1417 N N . GLY A 1 191 ? -7.358 12.462 15.996 1.00 88.25 191 GLY A N 1
ATOM 1418 C CA . GLY A 1 191 ? -8.785 12.652 16.238 1.00 88.25 191 GLY A CA 1
ATOM 1419 C C . GLY A 1 191 ? -9.425 11.600 17.163 1.00 88.25 191 GLY A C 1
ATOM 1420 O O . GLY A 1 191 ? -8.907 10.493 17.355 1.00 88.25 191 GLY A O 1
ATOM 1421 N N . PRO A 1 192 ? -10.607 11.917 17.723 1.00 88.81 192 PRO A N 1
ATOM 1422 C CA . PRO A 1 192 ? -11.191 11.197 18.860 1.00 88.81 192 PRO A CA 1
ATOM 1423 C C . PRO A 1 192 ? -11.567 9.741 18.547 1.00 88.81 192 PRO A C 1
ATOM 1425 O O . PRO A 1 192 ? -11.532 8.873 19.423 1.00 88.81 192 PRO A O 1
ATOM 1428 N N . ARG A 1 193 ? -11.914 9.453 17.285 1.00 88.56 193 ARG A N 1
ATOM 1429 C CA . ARG A 1 193 ? -12.286 8.115 16.802 1.00 88.56 193 ARG A CA 1
ATOM 1430 C C . ARG A 1 193 ? -11.168 7.094 17.015 1.00 88.56 193 ARG A C 1
ATOM 1432 O O . ARG A 1 193 ? -11.422 5.999 17.526 1.00 88.56 193 ARG A O 1
ATOM 1439 N N . TRP A 1 194 ? -9.947 7.456 16.633 1.00 91.75 194 TRP A N 1
ATOM 1440 C CA . TRP A 1 194 ? -8.780 6.584 16.734 1.00 91.75 194 TRP A CA 1
ATOM 1441 C C . TRP A 1 194 ? -8.105 6.678 18.097 1.00 91.75 194 TRP A C 1
ATOM 1443 O O . TRP A 1 194 ? -7.569 5.678 18.566 1.00 91.75 194 TRP A O 1
ATOM 1453 N N . GLU A 1 195 ? -8.204 7.815 18.792 1.00 92.75 195 GLU A N 1
ATOM 1454 C CA . GLU A 1 195 ? -7.737 7.936 20.179 1.00 92.75 195 GLU A CA 1
ATOM 1455 C C . GLU A 1 195 ? -8.461 6.938 21.087 1.00 92.75 195 GLU A C 1
ATOM 1457 O O . GLU A 1 195 ? -7.825 6.220 21.863 1.00 92.75 195 GLU A O 1
ATOM 1462 N N . LYS A 1 196 ? -9.787 6.817 20.927 1.00 90.81 196 LYS A N 1
ATOM 1463 C CA . LYS A 1 196 ? -10.595 5.817 21.633 1.00 90.81 196 LYS A CA 1
ATOM 1464 C C . LYS A 1 196 ? -10.170 4.386 21.288 1.00 90.81 196 LYS A C 1
ATOM 1466 O O . LYS A 1 196 ? -10.096 3.547 22.185 1.00 90.81 196 LYS A O 1
ATOM 1471 N N . ALA A 1 197 ? -9.877 4.106 20.016 1.00 89.62 197 ALA A N 1
ATOM 1472 C CA . ALA A 1 197 ? -9.426 2.786 19.574 1.00 89.62 197 ALA A CA 1
ATOM 1473 C C . ALA A 1 197 ? -8.055 2.420 20.169 1.00 89.62 197 ALA A C 1
ATOM 1475 O O . ALA A 1 197 ? -7.920 1.349 20.754 1.00 89.62 197 ALA A O 1
ATOM 1476 N N . ILE A 1 198 ? -7.073 3.329 20.113 1.00 92.00 198 ILE A N 1
ATOM 1477 C CA . ILE A 1 198 ? -5.742 3.121 20.705 1.00 92.00 198 ILE A CA 1
ATOM 1478 C C . ILE A 1 198 ? -5.831 2.954 22.224 1.00 92.00 198 ILE A C 1
ATOM 1480 O O . ILE A 1 198 ? -5.161 2.084 22.780 1.00 92.00 198 ILE A O 1
ATOM 1484 N N . ALA A 1 199 ? -6.657 3.749 22.910 1.00 91.06 199 ALA A N 1
ATOM 1485 C CA . ALA A 1 199 ? -6.860 3.604 24.350 1.00 91.06 199 ALA A CA 1
ATOM 1486 C C . ALA A 1 199 ? -7.421 2.219 24.709 1.00 91.06 199 ALA A C 1
ATOM 1488 O O . ALA A 1 199 ? -6.926 1.583 25.641 1.00 91.06 199 ALA A O 1
ATOM 1489 N N . ARG A 1 200 ? -8.397 1.723 23.934 1.00 90.31 200 ARG A N 1
ATOM 1490 C CA . ARG A 1 200 ? -8.941 0.369 24.094 1.00 90.31 200 ARG A CA 1
ATOM 1491 C C . ARG A 1 200 ? -7.869 -0.696 23.840 1.00 90.31 200 ARG A C 1
ATOM 1493 O O . ARG A 1 200 ? -7.676 -1.554 24.689 1.00 90.31 200 ARG A O 1
ATOM 1500 N N . TRP A 1 201 ? -7.116 -0.604 22.744 1.00 90.69 201 TRP A N 1
ATOM 1501 C CA . TRP A 1 201 ? -6.055 -1.570 22.430 1.00 90.69 201 TRP A CA 1
ATOM 1502 C C . TRP A 1 201 ? -4.949 -1.609 23.485 1.00 90.69 201 TRP A C 1
ATOM 1504 O O . TRP A 1 201 ? -4.452 -2.683 23.803 1.00 90.69 201 TRP A O 1
ATOM 1514 N N . ARG A 1 202 ? -4.587 -0.467 24.085 1.00 88.62 202 ARG A N 1
ATOM 1515 C CA . ARG A 1 202 ? -3.657 -0.442 25.227 1.00 88.62 202 ARG A CA 1
ATOM 1516 C C . ARG A 1 202 ? -4.203 -1.210 26.431 1.00 88.62 202 ARG A C 1
ATOM 1518 O O . ARG A 1 202 ? -3.434 -1.894 27.094 1.00 88.62 202 ARG A O 1
ATOM 1525 N N . ALA A 1 203 ? -5.504 -1.107 26.704 1.00 87.19 203 ALA A N 1
ATOM 1526 C CA . ALA A 1 203 ? -6.150 -1.848 27.787 1.00 87.19 203 ALA A CA 1
ATOM 1527 C C . ALA A 1 203 ? -6.282 -3.353 27.481 1.00 87.19 203 ALA A C 1
ATOM 1529 O O . ALA A 1 203 ? -6.219 -4.168 28.396 1.00 87.19 203 ALA A O 1
ATOM 1530 N N . GLU A 1 204 ? -6.433 -3.718 26.206 1.00 84.75 204 GLU A N 1
ATOM 1531 C CA . GLU A 1 204 ? -6.570 -5.103 25.727 1.00 84.75 204 GLU A CA 1
ATOM 1532 C C . GLU A 1 204 ? -5.216 -5.806 25.487 1.00 84.75 204 GLU A C 1
ATOM 1534 O O . GLU A 1 204 ? -5.187 -7.008 25.239 1.00 84.75 204 GLU A O 1
ATOM 1539 N N . GLY A 1 205 ? -4.090 -5.088 25.580 1.00 82.44 205 GLY A N 1
ATOM 1540 C CA . GLY A 1 205 ? -2.743 -5.632 25.354 1.00 82.44 205 GLY A CA 1
ATOM 1541 C C . GLY A 1 205 ? -2.289 -5.649 23.888 1.00 82.44 205 GLY A C 1
ATOM 1542 O O . GLY A 1 205 ? -1.216 -6.167 23.588 1.00 82.44 205 GLY A O 1
ATOM 1543 N N . GLY A 1 206 ? -3.065 -5.060 22.975 1.00 82.12 206 GLY A N 1
ATOM 1544 C CA . GLY A 1 206 ? -2.707 -4.884 21.571 1.00 82.12 206 GLY A CA 1
ATOM 1545 C C . GLY A 1 206 ? -3.921 -4.817 20.635 1.00 82.12 206 GLY A C 1
ATOM 1546 O O . GLY A 1 206 ? -5.042 -5.113 21.041 1.00 82.12 206 GLY A O 1
ATOM 1547 N N . PRO A 1 207 ? -3.716 -4.425 19.365 1.00 78.62 207 PRO A N 1
ATOM 1548 C CA . PRO A 1 207 ? -4.774 -4.390 18.352 1.00 78.62 207 PRO A CA 1
ATOM 1549 C C . PRO A 1 207 ? -5.065 -5.755 17.713 1.00 78.62 207 PRO A C 1
ATOM 1551 O O . PRO A 1 207 ? -6.084 -5.919 17.045 1.00 78.62 207 PRO A O 1
ATOM 1554 N N . LEU A 1 208 ? -4.166 -6.728 17.889 1.00 69.44 208 LEU A N 1
ATOM 1555 C CA . LEU A 1 208 ? -4.318 -8.083 17.371 1.00 69.44 208 LEU A CA 1
ATOM 1556 C C . LEU A 1 208 ? -5.288 -8.853 18.271 1.00 69.44 208 LEU A C 1
ATOM 1558 O O . LEU A 1 208 ? -4.913 -9.320 19.345 1.00 69.44 208 LEU A O 1
ATOM 1562 N N . ARG A 1 209 ? -6.542 -8.998 17.835 1.00 57.78 209 ARG A N 1
ATOM 1563 C CA . ARG A 1 209 ? -7.471 -9.934 18.478 1.00 57.78 209 ARG A CA 1
ATOM 1564 C C . ARG A 1 209 ? -7.022 -11.359 18.152 1.00 57.78 209 ARG A C 1
ATOM 1566 O O . ARG A 1 209 ? -6.775 -11.683 16.990 1.00 57.78 209 ARG A O 1
ATOM 1573 N N . SER A 1 210 ? -6.965 -12.237 19.149 1.00 42.12 210 SER A N 1
ATOM 1574 C CA . SER A 1 210 ? -6.965 -13.679 18.900 1.00 42.12 210 SER A CA 1
ATOM 1575 C C . SER A 1 210 ? -8.239 -14.023 18.118 1.00 42.12 210 SER A C 1
ATOM 1577 O O . SER A 1 210 ? -9.346 -13.725 18.567 1.00 42.12 210 SER A O 1
ATOM 1579 N N . ARG A 1 211 ? -8.095 -14.589 16.910 1.00 42.25 211 ARG A N 1
ATOM 1580 C CA . ARG A 1 211 ? -9.235 -15.077 16.113 1.00 42.25 211 ARG A CA 1
ATOM 1581 C C . ARG A 1 211 ? -10.133 -15.970 16.990 1.00 42.25 211 ARG A C 1
ATOM 1583 O O . ARG A 1 211 ? -9.591 -16.833 17.684 1.00 42.25 211 ARG A O 1
ATOM 1590 N N . PRO A 1 212 ? -11.473 -15.875 16.906 1.00 36.88 212 PRO A N 1
ATOM 1591 C CA . PRO A 1 212 ? -12.310 -17.042 17.142 1.00 36.88 212 PRO A CA 1
ATOM 1592 C C . PRO A 1 212 ? -11.848 -18.131 16.172 1.00 36.88 212 PRO A C 1
ATOM 1594 O O . PRO A 1 212 ? -11.706 -17.892 14.973 1.00 36.88 212 PRO A O 1
ATOM 1597 N N . SER A 1 213 ? -11.536 -19.301 16.706 1.00 36.97 213 SER A N 1
ATOM 1598 C CA . SER A 1 213 ? -10.973 -20.452 16.006 1.00 36.97 213 SER A CA 1
ATOM 1599 C C . SER A 1 213 ? -11.971 -21.164 15.084 1.00 36.97 213 SER A C 1
ATOM 1601 O O . SER A 1 213 ? -11.982 -22.390 15.060 1.00 36.97 213 SER A O 1
ATOM 1603 N N . ASP A 1 214 ? -12.792 -20.434 14.332 1.00 31.50 214 ASP A N 1
ATOM 1604 C CA . ASP A 1 214 ? -13.676 -21.033 13.337 1.00 31.50 214 ASP A CA 1
ATOM 1605 C C . ASP A 1 214 ? -13.170 -20.709 11.927 1.00 31.50 214 ASP A C 1
ATOM 1607 O O . ASP A 1 214 ? -13.195 -19.547 11.506 1.00 31.50 214 ASP A O 1
ATOM 1611 N N . PRO A 1 215 ? -12.682 -21.708 11.167 1.00 30.39 215 PRO A N 1
ATOM 1612 C CA . PRO A 1 215 ? -12.590 -21.546 9.728 1.00 30.39 215 PRO A CA 1
ATOM 1613 C C . PRO A 1 215 ? -14.011 -21.328 9.177 1.00 30.39 215 PRO A C 1
ATOM 1615 O O . PRO A 1 215 ? -14.956 -21.945 9.678 1.00 30.39 215 PRO A O 1
ATOM 1618 N N . PRO A 1 216 ? -14.195 -20.495 8.135 1.00 31.98 216 PRO A N 1
ATOM 1619 C CA . PRO A 1 216 ? -15.456 -20.491 7.400 1.00 31.98 216 PRO A CA 1
ATOM 1620 C C . PRO A 1 216 ? -15.775 -21.930 6.955 1.00 31.98 216 PRO A C 1
ATOM 1622 O O . PRO A 1 216 ? -14.839 -22.707 6.717 1.00 31.98 216 PRO A O 1
ATOM 1625 N N . PRO A 1 217 ? -17.064 -22.319 6.877 1.00 26.11 217 PRO A N 1
ATOM 1626 C CA . PRO A 1 217 ? -17.442 -23.669 6.486 1.00 26.11 217 PRO A CA 1
ATOM 1627 C C . PRO A 1 217 ? -16.723 -24.016 5.186 1.00 26.11 217 PRO A C 1
ATOM 1629 O O . PRO A 1 217 ? -16.798 -23.271 4.210 1.00 26.11 217 PRO A O 1
ATOM 1632 N N . LYS A 1 218 ? -15.971 -25.121 5.212 1.00 28.17 218 LYS A N 1
ATOM 1633 C CA . LYS A 1 218 ? -15.303 -25.668 4.037 1.00 28.17 218 LYS A CA 1
ATOM 1634 C C . LYS A 1 218 ? -16.387 -25.974 3.012 1.00 28.17 218 LYS A C 1
ATOM 1636 O O . LYS A 1 218 ? -17.060 -26.995 3.115 1.00 28.17 218 LYS A O 1
ATOM 1641 N N . THR A 1 219 ? -16.572 -25.094 2.039 1.00 29.14 219 THR A N 1
ATOM 1642 C CA . THR A 1 219 ? -17.199 -25.473 0.783 1.00 29.14 219 THR A CA 1
ATOM 1643 C C . THR A 1 219 ? -16.238 -26.463 0.149 1.00 29.14 219 THR A C 1
ATOM 1645 O O . THR A 1 219 ? -15.128 -26.104 -0.245 1.00 29.14 219 THR A O 1
ATOM 1648 N N . GLU A 1 220 ? -16.622 -27.735 0.167 1.00 24.91 220 GLU A N 1
ATOM 1649 C CA . GLU A 1 220 ? -15.942 -28.790 -0.567 1.00 24.91 220 GLU A CA 1
ATOM 1650 C C . GLU A 1 220 ? -15.888 -28.369 -2.036 1.00 24.91 220 GLU A C 1
ATOM 1652 O O . GLU A 1 220 ? -16.877 -28.424 -2.764 1.00 24.91 220 GLU A O 1
ATOM 1657 N N . VAL A 1 221 ? -14.722 -27.886 -2.460 1.00 27.89 221 VAL A N 1
ATOM 1658 C CA . VAL A 1 221 ? -14.384 -27.787 -3.872 1.00 27.89 221 VAL A CA 1
ATOM 1659 C C . VAL A 1 221 ? -14.170 -29.222 -4.316 1.00 27.89 221 VAL A C 1
ATOM 1661 O O . VAL A 1 221 ? -13.145 -29.836 -4.013 1.00 27.89 221 VAL A O 1
ATOM 1664 N N . THR A 1 222 ? -15.180 -29.780 -4.973 1.00 26.59 222 THR A N 1
ATOM 1665 C CA . THR A 1 222 ? -15.061 -31.047 -5.680 1.00 26.59 222 THR A CA 1
ATOM 1666 C C . THR A 1 222 ? -13.917 -30.916 -6.673 1.00 26.59 222 THR A C 1
ATOM 1668 O O . THR A 1 222 ? -13.910 -30.036 -7.535 1.00 26.59 222 THR A O 1
ATOM 1671 N N . SER A 1 223 ? -12.917 -31.769 -6.486 1.00 31.48 223 SER A N 1
ATOM 1672 C CA . SER A 1 223 ? -11.757 -31.901 -7.346 1.00 31.48 223 SER A CA 1
ATOM 1673 C C . SER A 1 223 ? -12.183 -32.458 -8.700 1.00 31.48 223 SER A C 1
ATOM 1675 O O . SER A 1 223 ? -12.124 -33.666 -8.913 1.00 31.48 223 SER A O 1
ATOM 1677 N N . ASP A 1 224 ? -12.566 -31.581 -9.618 1.00 27.72 224 ASP A N 1
ATOM 1678 C CA . ASP A 1 224 ? -12.411 -31.872 -11.034 1.00 27.72 224 ASP A CA 1
ATOM 1679 C C . ASP A 1 224 ? -11.165 -31.137 -11.509 1.00 27.72 224 ASP A C 1
ATOM 1681 O O . ASP A 1 224 ? -11.106 -29.913 -11.631 1.00 27.72 224 ASP A O 1
ATOM 1685 N N . ALA A 1 225 ? -10.114 -31.939 -11.663 1.00 33.06 225 ALA A N 1
ATOM 1686 C CA . ALA A 1 225 ? -8.848 -31.549 -12.235 1.00 33.06 225 ALA A CA 1
ATOM 1687 C C . ALA A 1 225 ? -9.084 -30.855 -13.579 1.00 33.06 225 ALA A C 1
ATOM 1689 O O . ALA A 1 225 ? -9.618 -31.460 -14.505 1.00 33.06 225 ALA A O 1
ATOM 1690 N N . ASN A 1 226 ? -8.623 -29.612 -13.703 1.00 30.06 226 ASN A N 1
ATOM 1691 C CA . ASN A 1 226 ? -8.344 -29.042 -15.008 1.00 30.06 226 ASN A CA 1
ATOM 1692 C C . ASN A 1 226 ? -6.817 -29.008 -15.159 1.00 30.06 226 ASN A C 1
ATOM 1694 O O . ASN A 1 226 ? -6.169 -28.173 -14.518 1.00 30.06 226 ASN A O 1
ATOM 1698 N N . PRO A 1 227 ? -6.205 -29.950 -15.898 1.00 32.38 227 PRO A N 1
ATOM 1699 C CA . PRO A 1 227 ? -4.799 -29.828 -16.239 1.00 32.38 227 PRO A CA 1
ATOM 1700 C C . PRO A 1 227 ? -4.629 -28.551 -17.061 1.00 32.38 227 PRO A C 1
ATOM 1702 O O . PRO A 1 227 ? -5.514 -28.192 -17.835 1.00 32.38 227 PRO A O 1
ATOM 1705 N N . LEU A 1 228 ? -3.508 -27.863 -16.840 1.00 32.97 228 LEU A N 1
ATOM 1706 C CA . LEU A 1 228 ? -2.997 -26.765 -17.658 1.00 32.97 228 LEU A CA 1
ATOM 1707 C C . LEU A 1 228 ? -3.401 -26.978 -19.121 1.00 32.97 228 LEU A C 1
ATOM 1709 O O . LEU A 1 228 ? -2.833 -27.830 -19.802 1.00 32.97 228 LEU A O 1
ATOM 1713 N N . ALA A 1 229 ? -4.428 -26.251 -19.564 1.00 30.34 229 ALA A N 1
ATOM 1714 C CA . ALA A 1 229 ? -4.847 -26.280 -20.948 1.00 30.34 229 ALA A CA 1
ATOM 1715 C C . ALA A 1 229 ? -3.677 -25.724 -21.755 1.00 30.34 229 ALA A C 1
ATOM 1717 O O . ALA A 1 229 ? -3.310 -24.557 -21.603 1.00 30.34 229 ALA A O 1
ATOM 1718 N N . GLU A 1 230 ? -3.063 -26.598 -22.549 1.00 32.56 230 GLU A N 1
ATOM 1719 C CA . GLU A 1 230 ? -2.106 -26.237 -23.580 1.00 32.56 230 GLU A CA 1
ATOM 1720 C C . GLU A 1 230 ? -2.666 -25.030 -24.334 1.00 32.56 230 GLU A C 1
ATOM 1722 O O . GLU A 1 230 ? -3.798 -25.059 -24.828 1.00 32.56 230 GLU A O 1
ATOM 1727 N N . ALA A 1 231 ? -1.899 -23.939 -24.351 1.00 32.09 231 ALA A N 1
ATOM 1728 C CA . ALA A 1 231 ? -2.240 -22.761 -25.122 1.00 32.09 231 ALA A CA 1
ATOM 1729 C C . ALA A 1 231 ? -2.372 -23.195 -26.585 1.00 32.09 231 ALA A C 1
ATOM 1731 O O . ALA A 1 231 ? -1.376 -23.467 -27.253 1.00 32.09 231 ALA A O 1
ATOM 1732 N N . GLN A 1 232 ? -3.611 -23.312 -27.062 1.00 30.56 232 GLN A N 1
ATOM 1733 C CA . GLN A 1 232 ? -3.882 -23.534 -28.472 1.00 30.56 232 GLN A CA 1
ATOM 1734 C C . GLN A 1 232 ? -3.254 -22.378 -29.248 1.00 30.56 232 GLN A C 1
ATOM 1736 O O . GLN A 1 232 ? -3.541 -21.210 -28.968 1.00 30.56 232 GLN A O 1
ATOM 1741 N N . GLU A 1 233 ? -2.387 -22.709 -30.206 1.00 32.72 233 GLU A N 1
ATOM 1742 C CA . GLU A 1 233 ? -1.863 -21.736 -31.158 1.00 32.72 233 GLU A CA 1
ATOM 1743 C C . GLU A 1 233 ? -3.039 -20.965 -31.780 1.00 32.72 233 GLU A C 1
ATOM 1745 O O . GLU A 1 233 ? -4.026 -21.582 -32.201 1.00 32.72 233 GLU A O 1
ATOM 1750 N N . PRO A 1 234 ? -2.985 -19.623 -31.825 1.00 34.62 234 PRO A N 1
ATOM 1751 C CA . PRO A 1 234 ? -4.089 -18.836 -32.338 1.00 34.62 234 PRO A CA 1
ATOM 1752 C C . PRO A 1 234 ? -4.305 -19.169 -33.816 1.00 34.62 234 PRO A C 1
ATOM 1754 O O . PRO A 1 234 ? -3.485 -18.859 -34.679 1.00 34.62 234 PRO A O 1
ATOM 1757 N N . THR A 1 235 ? -5.451 -19.784 -34.109 1.00 41.66 235 THR A N 1
ATOM 1758 C CA . THR A 1 235 ? -5.969 -19.958 -35.467 1.00 41.66 235 THR A CA 1
ATOM 1759 C C . THR A 1 235 ? -5.974 -18.613 -36.182 1.00 41.66 235 THR A C 1
ATOM 1761 O O . THR A 1 235 ? -6.589 -17.678 -35.669 1.00 41.66 235 THR A O 1
ATOM 1764 N N . ALA A 1 236 ? -5.292 -18.549 -37.335 1.00 44.41 236 ALA A N 1
ATOM 1765 C CA . ALA A 1 236 ? -5.133 -17.415 -38.254 1.00 44.41 236 ALA A CA 1
ATOM 1766 C C . ALA A 1 236 ? -6.126 -16.262 -38.012 1.00 44.41 236 ALA A C 1
ATOM 1768 O O . ALA A 1 236 ? -7.183 -16.167 -38.641 1.00 44.41 236 ALA A O 1
ATOM 1769 N N . ALA A 1 237 ? -5.779 -15.396 -37.060 1.00 37.56 237 ALA A N 1
ATOM 1770 C CA . ALA A 1 237 ? -6.574 -14.237 -36.712 1.00 37.56 237 ALA A CA 1
ATOM 1771 C C . ALA A 1 237 ? -6.511 -13.233 -37.865 1.00 37.56 237 ALA A C 1
ATOM 1773 O O . ALA A 1 237 ? -5.444 -12.968 -38.423 1.00 37.56 237 ALA A O 1
ATOM 1774 N N . ALA A 1 238 ? -7.665 -12.662 -38.209 1.00 41.81 238 ALA A N 1
ATOM 1775 C CA . ALA A 1 238 ? -7.751 -11.507 -39.088 1.00 41.81 238 ALA A CA 1
ATOM 1776 C C . ALA A 1 238 ? -6.716 -10.458 -38.653 1.00 41.81 238 ALA A C 1
ATOM 1778 O O . ALA A 1 238 ? -6.665 -10.097 -37.476 1.00 41.81 238 ALA A O 1
ATOM 1779 N N . THR A 1 239 ? -5.895 -9.986 -39.595 1.00 40.75 239 THR A N 1
ATOM 1780 C CA . THR A 1 239 ? -4.875 -8.960 -39.344 1.00 40.75 239 THR A CA 1
ATOM 1781 C C . THR A 1 239 ? -5.487 -7.810 -38.539 1.00 40.75 239 THR A C 1
ATOM 1783 O O . THR A 1 239 ? -6.455 -7.203 -39.019 1.00 40.75 239 THR A O 1
ATOM 1786 N N . PRO A 1 240 ? -4.981 -7.515 -37.326 1.00 44.19 240 PRO A N 1
ATOM 1787 C CA . PRO A 1 240 ? -5.539 -6.463 -36.492 1.00 44.19 240 PRO A CA 1
ATOM 1788 C C . PRO A 1 240 ? -5.495 -5.141 -37.258 1.00 44.19 240 PRO A C 1
ATOM 1790 O O . PRO A 1 240 ? -4.468 -4.766 -37.825 1.00 44.19 240 PRO A O 1
ATOM 1793 N N . ARG A 1 241 ? -6.630 -4.432 -37.308 1.00 42.59 241 ARG A N 1
ATOM 1794 C CA . ARG A 1 241 ? -6.672 -3.083 -37.886 1.00 42.59 241 ARG A CA 1
ATOM 1795 C C . ARG A 1 241 ? -5.713 -2.203 -37.077 1.00 42.59 241 ARG A C 1
ATOM 1797 O O . ARG A 1 241 ? -5.888 -2.129 -35.859 1.00 42.59 241 ARG A O 1
ATOM 1804 N N . PRO A 1 242 ? -4.734 -1.533 -37.710 1.00 47.09 242 PRO A N 1
ATOM 1805 C CA . PRO A 1 242 ? -3.822 -0.669 -36.979 1.00 47.09 242 PRO A CA 1
ATOM 1806 C C . PRO A 1 242 ? -4.619 0.441 -36.269 1.00 47.09 242 PRO A C 1
ATOM 1808 O O . PRO A 1 242 ? -5.632 0.907 -36.810 1.00 47.09 242 PRO A O 1
ATOM 1811 N N . PRO A 1 243 ? -4.197 0.869 -35.064 1.00 46.16 243 PRO A N 1
ATOM 1812 C CA . PRO A 1 243 ? -4.815 1.991 -34.368 1.00 46.16 243 PRO A CA 1
ATOM 1813 C C . PRO A 1 243 ? -4.897 3.201 -35.303 1.00 46.16 243 PRO A C 1
ATOM 1815 O O . PRO A 1 243 ? -3.957 3.468 -36.050 1.00 46.16 243 PRO A O 1
ATOM 1818 N N . ARG A 1 244 ? -5.995 3.969 -35.247 1.00 47.09 244 ARG A N 1
ATOM 1819 C CA . ARG A 1 244 ? -6.262 5.105 -36.161 1.00 47.09 244 ARG A CA 1
ATOM 1820 C C . ARG A 1 244 ? -5.160 6.183 -36.196 1.00 47.09 244 ARG A C 1
ATOM 1822 O O . ARG A 1 244 ? -5.167 7.009 -37.101 1.00 47.09 244 ARG A O 1
ATOM 1829 N N . ASN A 1 245 ? -4.219 6.151 -35.250 1.00 49.97 245 ASN A N 1
ATOM 1830 C CA . ASN A 1 245 ? -3.128 7.115 -35.094 1.00 49.97 245 ASN A CA 1
ATOM 1831 C C . ASN A 1 245 ? -1.740 6.559 -35.474 1.00 49.97 245 ASN A C 1
ATOM 1833 O O . ASN A 1 245 ? -0.739 7.243 -35.275 1.00 49.97 245 ASN A O 1
ATOM 1837 N N . CYS A 1 246 ? -1.652 5.344 -36.019 1.00 48.41 246 CYS A N 1
ATOM 1838 C CA . CYS A 1 246 ? -0.393 4.768 -36.488 1.00 48.41 246 CYS A CA 1
ATOM 1839 C C . CYS A 1 246 ? -0.271 4.960 -38.004 1.00 48.41 246 CYS A C 1
ATOM 1841 O O . CYS A 1 246 ? -1.111 4.481 -38.766 1.00 48.41 246 CYS A O 1
ATOM 1843 N N . ARG A 1 247 ? 0.780 5.653 -38.461 1.00 66.00 247 ARG A N 1
ATOM 1844 C CA . ARG A 1 247 ? 1.143 5.624 -39.885 1.00 66.00 247 ARG A CA 1
ATOM 1845 C C . ARG A 1 247 ? 1.593 4.202 -40.249 1.00 66.00 247 ARG A C 1
ATOM 1847 O O . ARG A 1 247 ? 2.287 3.590 -39.436 1.00 66.00 247 ARG A O 1
ATOM 1854 N N . PRO A 1 248 ? 1.226 3.678 -41.432 1.00 67.62 248 PRO A N 1
ATOM 1855 C CA . PRO A 1 248 ? 1.791 2.424 -41.911 1.00 67.62 248 PRO A CA 1
ATOM 1856 C C . PRO A 1 248 ? 3.317 2.541 -41.968 1.00 67.62 248 PRO A C 1
ATOM 1858 O O . PRO A 1 248 ? 3.850 3.593 -42.339 1.00 67.62 248 PRO A O 1
ATOM 1861 N N . LEU A 1 249 ? 4.006 1.474 -41.557 1.00 72.88 249 LEU A N 1
ATOM 1862 C CA . LEU A 1 249 ? 5.457 1.408 -41.668 1.00 72.88 249 LEU A CA 1
ATOM 1863 C C . LEU A 1 249 ? 5.852 1.454 -43.157 1.00 72.88 249 LEU A C 1
ATOM 1865 O O . LEU A 1 249 ? 5.124 0.915 -43.993 1.00 72.88 249 LEU A O 1
ATOM 1869 N N . PRO A 1 250 ? 6.971 2.104 -43.512 1.00 82.75 250 PRO A N 1
ATOM 1870 C CA . PRO A 1 250 ? 7.483 2.100 -44.882 1.00 82.75 250 PRO A CA 1
ATOM 1871 C C . PRO A 1 250 ? 7.750 0.676 -45.379 1.00 82.75 250 PRO A C 1
ATOM 1873 O O . PRO A 1 250 ? 8.081 -0.188 -44.578 1.00 82.75 250 PRO A O 1
ATOM 1876 N N . GLU A 1 251 ? 7.664 0.425 -46.689 1.00 84.25 251 GLU A N 1
ATOM 1877 C CA . GLU A 1 251 ? 7.818 -0.928 -47.267 1.00 84.25 251 GLU A CA 1
ATOM 1878 C C . GLU A 1 251 ? 9.149 -1.611 -46.904 1.00 84.25 251 GLU A C 1
ATOM 1880 O O . GLU A 1 251 ? 9.213 -2.833 -46.811 1.00 84.25 251 GLU A O 1
ATOM 1885 N N . ASN A 1 252 ? 10.194 -0.829 -46.629 1.00 87.12 252 ASN A N 1
ATOM 1886 C CA . ASN A 1 252 ? 11.513 -1.322 -46.238 1.00 87.12 252 ASN A CA 1
ATOM 1887 C C . ASN A 1 252 ? 11.671 -1.572 -44.726 1.00 87.12 252 ASN A C 1
ATOM 1889 O O . ASN A 1 252 ? 12.800 -1.684 -44.250 1.00 87.12 252 ASN A O 1
ATOM 1893 N N . TRP A 1 253 ? 10.581 -1.627 -43.952 1.00 84.12 253 TRP A N 1
ATOM 1894 C CA . TRP A 1 253 ? 10.642 -1.831 -42.499 1.00 84.12 253 TRP A CA 1
ATOM 1895 C C . TRP A 1 253 ? 11.383 -3.109 -42.110 1.00 84.12 253 TRP A C 1
ATOM 1897 O O . TRP A 1 253 ? 12.063 -3.121 -41.091 1.00 84.12 253 TRP A O 1
ATOM 1907 N N . HIS A 1 254 ? 11.318 -4.144 -42.950 1.00 85.75 254 HIS A N 1
ATOM 1908 C CA . HIS A 1 254 ? 12.053 -5.395 -42.777 1.00 85.75 254 HIS A CA 1
ATOM 1909 C C . HIS A 1 254 ? 13.574 -5.212 -42.702 1.00 85.75 254 HIS A C 1
ATOM 1911 O O . HIS A 1 254 ? 14.231 -6.020 -42.061 1.00 85.75 254 HIS A O 1
ATOM 1917 N N . ASP A 1 255 ? 14.135 -4.152 -43.289 1.00 88.50 255 ASP A N 1
ATOM 1918 C CA . ASP A 1 255 ? 15.580 -3.885 -43.281 1.00 88.50 255 ASP A CA 1
ATOM 1919 C C . ASP A 1 255 ? 16.025 -3.003 -42.105 1.00 88.50 255 ASP A C 1
ATOM 1921 O O . ASP A 1 255 ? 17.217 -2.734 -41.929 1.00 88.50 255 ASP A O 1
ATOM 1925 N N . TRP A 1 256 ? 15.084 -2.507 -41.298 1.00 92.88 256 TRP A N 1
ATOM 1926 C CA . TRP A 1 256 ? 15.402 -1.600 -40.201 1.00 92.88 256 TRP A CA 1
ATOM 1927 C C . TRP A 1 256 ? 16.174 -2.327 -39.110 1.00 92.88 256 TRP A C 1
ATOM 1929 O O . TRP A 1 256 ? 15.871 -3.471 -38.793 1.00 92.88 256 TRP A O 1
ATOM 1939 N N . ARG A 1 257 ? 17.139 -1.640 -38.496 1.00 94.06 257 ARG A N 1
ATOM 1940 C CA . ARG A 1 257 ? 17.774 -2.094 -37.256 1.00 94.06 257 ARG A CA 1
ATOM 1941 C C . ARG A 1 257 ? 17.086 -1.411 -36.081 1.00 94.06 257 ARG A C 1
ATOM 1943 O O . ARG A 1 257 ? 17.053 -0.184 -36.013 1.00 94.06 257 ARG A O 1
ATOM 1950 N N . VAL A 1 258 ? 16.533 -2.206 -35.179 1.00 94.56 258 VAL A N 1
ATOM 1951 C CA . VAL A 1 258 ? 15.759 -1.776 -34.017 1.00 94.56 258 VAL A CA 1
ATOM 1952 C C . VAL A 1 258 ? 16.520 -2.183 -32.764 1.00 94.56 258 VAL A C 1
ATOM 1954 O O . VAL A 1 258 ? 16.784 -3.362 -32.567 1.00 94.56 258 VAL A O 1
ATOM 1957 N N . LEU A 1 259 ? 16.870 -1.221 -31.913 1.00 95.62 259 LEU A N 1
ATOM 1958 C CA . LEU A 1 259 ? 17.413 -1.502 -30.586 1.00 95.62 259 LEU A CA 1
ATOM 1959 C C . LEU A 1 259 ? 16.253 -1.635 -29.593 1.00 95.62 259 LEU A C 1
ATOM 1961 O O . LEU A 1 259 ? 15.559 -0.656 -29.319 1.00 95.62 259 LEU A O 1
ATOM 1965 N N . GLY A 1 260 ? 16.049 -2.839 -29.070 1.00 93.94 260 GLY A N 1
ATOM 1966 C CA . GLY A 1 260 ? 15.186 -3.109 -27.927 1.00 93.94 260 GLY A CA 1
ATOM 1967 C C . GLY A 1 260 ? 15.989 -3.046 -26.630 1.00 93.94 260 GLY A C 1
ATOM 1968 O O . GLY A 1 260 ? 17.088 -3.593 -26.557 1.00 93.94 260 GLY A O 1
ATOM 1969 N N . ILE A 1 261 ? 15.439 -2.381 -25.617 1.00 93.94 261 ILE A N 1
ATOM 1970 C CA . ILE A 1 261 ? 15.986 -2.340 -24.258 1.00 93.94 261 ILE A CA 1
ATOM 1971 C C . ILE A 1 261 ? 14.867 -2.774 -23.321 1.00 93.94 261 ILE A C 1
ATOM 1973 O O . ILE A 1 261 ? 13.777 -2.207 -23.378 1.00 93.94 261 ILE A O 1
ATOM 1977 N N . GLU A 1 262 ? 15.156 -3.747 -22.468 1.00 91.44 262 GLU A N 1
ATOM 1978 C CA . GLU A 1 262 ? 14.223 -4.282 -21.480 1.00 91.44 262 GLU A CA 1
ATOM 1979 C C . GLU A 1 262 ? 14.880 -4.255 -20.097 1.00 91.44 262 GLU A C 1
ATOM 1981 O O . GLU A 1 262 ? 16.059 -4.585 -19.945 1.00 91.44 262 GLU A O 1
ATOM 1986 N N . SER A 1 263 ? 14.120 -3.865 -19.075 1.00 87.06 263 SER A N 1
ATOM 1987 C CA . SER A 1 263 ? 14.553 -3.950 -17.678 1.00 87.06 263 SER A CA 1
ATOM 1988 C C . SER A 1 263 ? 13.501 -4.693 -16.865 1.00 87.06 263 SER A C 1
ATOM 1990 O O . SER A 1 263 ? 12.386 -4.185 -16.706 1.00 87.06 263 SER A O 1
ATOM 1992 N N . SER A 1 264 ? 13.856 -5.865 -16.340 1.00 83.19 264 SER A N 1
ATOM 1993 C CA . SER A 1 264 ? 13.049 -6.578 -15.348 1.00 83.19 264 SER A CA 1
ATOM 1994 C C . SER A 1 264 ? 13.394 -6.083 -13.936 1.00 83.19 264 SER A C 1
ATOM 1996 O O . SER A 1 264 ? 14.035 -5.052 -13.761 1.00 83.19 264 SER A O 1
ATOM 1998 N N . CYS A 1 265 ? 12.944 -6.796 -12.906 1.00 75.69 265 CYS A N 1
ATOM 1999 C CA . CYS A 1 265 ? 13.299 -6.516 -11.517 1.00 75.69 265 CYS A CA 1
ATOM 2000 C C . CYS A 1 265 ? 14.783 -6.776 -11.189 1.00 75.69 265 CYS A C 1
ATOM 2002 O O . CYS A 1 265 ? 15.315 -6.209 -10.236 1.00 75.69 265 CYS A O 1
ATOM 2004 N N . ASP A 1 266 ? 15.425 -7.664 -11.937 1.00 83.31 266 ASP A N 1
ATOM 2005 C CA . ASP A 1 266 ? 16.741 -8.226 -11.657 1.00 83.31 266 ASP A CA 1
ATOM 2006 C C . ASP A 1 266 ? 17.661 -8.257 -12.881 1.00 83.31 266 ASP A C 1
ATOM 2008 O O . ASP A 1 266 ? 18.861 -8.414 -12.706 1.00 83.31 266 ASP A O 1
ATOM 2012 N N . ASP A 1 267 ? 17.172 -8.002 -14.092 1.00 88.69 267 ASP A N 1
ATOM 2013 C CA . ASP A 1 267 ? 17.984 -8.044 -15.305 1.00 88.69 267 ASP A CA 1
ATOM 2014 C C . ASP A 1 267 ? 17.854 -6.764 -16.138 1.00 88.69 267 ASP A C 1
ATOM 2016 O O . ASP A 1 267 ? 16.794 -6.141 -16.237 1.00 88.69 267 ASP A O 1
ATOM 2020 N N . THR A 1 268 ? 18.954 -6.386 -16.785 1.00 93.56 268 THR A N 1
ATOM 2021 C CA . THR A 1 268 ? 18.965 -5.408 -17.878 1.00 93.56 268 THR A CA 1
ATOM 2022 C C . THR A 1 268 ? 19.333 -6.129 -19.165 1.00 93.56 268 THR A C 1
ATOM 2024 O O . THR A 1 268 ? 20.438 -6.665 -19.271 1.00 93.56 268 THR A O 1
ATOM 2027 N N . GLY A 1 269 ? 18.437 -6.126 -20.147 1.00 95.38 269 GLY A N 1
ATOM 2028 C CA . GLY A 1 269 ? 18.652 -6.715 -21.465 1.00 95.38 269 GLY A CA 1
ATOM 2029 C C . GLY A 1 269 ? 18.680 -5.657 -22.565 1.00 95.38 269 GLY A C 1
ATOM 2030 O O . GLY A 1 269 ? 17.941 -4.673 -22.520 1.00 95.38 269 GLY A O 1
ATOM 2031 N N . ALA A 1 270 ? 19.515 -5.872 -23.577 1.00 97.50 270 ALA A N 1
ATOM 2032 C CA . ALA A 1 270 ? 19.471 -5.115 -24.822 1.00 97.50 270 ALA A CA 1
ATOM 2033 C C . ALA A 1 270 ? 19.654 -6.055 -26.014 1.00 97.50 270 ALA A C 1
ATOM 2035 O O . ALA A 1 270 ? 20.477 -6.970 -25.965 1.00 97.50 270 ALA A O 1
ATOM 2036 N N . ALA A 1 271 ? 18.912 -5.814 -27.091 1.00 97.06 271 ALA A N 1
ATOM 2037 C CA . ALA A 1 271 ? 19.033 -6.569 -28.330 1.00 97.06 271 ALA A CA 1
ATOM 2038 C C . ALA A 1 271 ? 18.852 -5.660 -29.546 1.00 97.06 271 ALA A C 1
ATOM 2040 O O . ALA A 1 271 ? 17.967 -4.807 -29.578 1.00 97.06 271 ALA A O 1
ATOM 2041 N N . VAL A 1 272 ? 19.675 -5.856 -30.570 1.00 96.81 272 VAL A N 1
ATOM 2042 C CA . VAL A 1 272 ? 19.489 -5.264 -31.892 1.00 96.81 272 VAL A CA 1
ATOM 2043 C C . VAL A 1 272 ? 18.772 -6.288 -32.753 1.00 96.81 272 VAL A C 1
ATOM 2045 O O . VAL A 1 272 ? 19.282 -7.383 -32.970 1.00 96.81 272 VAL A O 1
ATOM 2048 N N . LEU A 1 273 ? 17.605 -5.929 -33.266 1.00 94.94 273 LEU A N 1
ATOM 2049 C CA . LEU A 1 273 ? 16.813 -6.753 -34.165 1.00 94.94 273 LEU A CA 1
ATOM 2050 C C . LEU A 1 273 ? 16.780 -6.125 -35.550 1.00 94.94 273 LEU A C 1
ATOM 2052 O O . LEU A 1 273 ? 16.783 -4.903 -35.697 1.00 94.94 273 LEU A O 1
ATOM 2056 N N . ARG A 1 274 ? 16.706 -6.955 -36.579 1.00 93.62 274 ARG A N 1
ATOM 2057 C CA . ARG A 1 274 ? 16.255 -6.529 -37.895 1.00 93.62 274 ARG A CA 1
ATOM 2058 C C . ARG A 1 274 ? 14.723 -6.500 -37.906 1.00 93.62 274 ARG A C 1
ATOM 2060 O O . ARG A 1 274 ? 14.088 -7.214 -37.135 1.00 93.62 274 ARG A O 1
ATOM 2067 N N . GLY A 1 275 ? 14.116 -5.659 -38.740 1.00 86.06 275 GLY A N 1
ATOM 2068 C CA . GLY A 1 275 ? 12.667 -5.461 -38.757 1.00 86.06 275 GLY A CA 1
ATOM 2069 C C . GLY A 1 275 ? 11.860 -6.741 -38.970 1.00 86.06 275 GLY A C 1
ATOM 2070 O O . GLY A 1 275 ? 10.764 -6.848 -38.446 1.00 86.06 275 GLY A O 1
ATOM 2071 N N . ASP A 1 276 ? 12.414 -7.747 -39.646 1.00 86.25 276 ASP A N 1
ATOM 2072 C CA . ASP A 1 276 ? 11.831 -9.091 -39.776 1.00 86.25 276 ASP A CA 1
ATOM 2073 C C . ASP A 1 276 ? 11.855 -9.949 -38.489 1.00 86.25 276 ASP A C 1
ATOM 2075 O O . ASP A 1 276 ? 11.379 -11.083 -38.504 1.00 86.25 276 ASP A O 1
ATOM 2079 N N . GLY A 1 277 ? 12.385 -9.424 -37.383 1.00 86.88 277 GLY A N 1
ATOM 2080 C CA . GLY A 1 277 ? 12.501 -10.098 -36.090 1.00 86.88 277 GLY A CA 1
ATOM 2081 C C . GLY A 1 277 ? 13.817 -10.849 -35.883 1.00 86.88 277 GLY A C 1
ATOM 2082 O O . GLY A 1 277 ? 14.012 -11.429 -34.816 1.00 86.88 277 GLY A O 1
ATOM 2083 N N . ALA A 1 278 ? 14.737 -10.848 -36.856 1.00 92.12 278 ALA A N 1
ATOM 2084 C CA . ALA A 1 278 ? 16.028 -11.509 -36.685 1.00 92.12 278 ALA A CA 1
ATOM 2085 C C . ALA A 1 278 ? 16.893 -10.774 -35.648 1.00 92.12 278 ALA A C 1
ATOM 2087 O O . ALA A 1 278 ? 17.167 -9.584 -35.797 1.00 92.12 278 ALA A O 1
ATOM 2088 N N . ILE A 1 279 ? 17.366 -11.482 -34.621 1.00 95.81 279 ILE A N 1
ATOM 2089 C CA . ILE A 1 279 ? 18.285 -10.931 -33.617 1.00 95.81 279 ILE A CA 1
ATOM 2090 C C . ILE A 1 279 ? 19.678 -10.822 -34.247 1.00 95.81 279 ILE A C 1
ATOM 2092 O O . ILE A 1 279 ? 20.256 -11.820 -34.672 1.00 95.81 279 ILE A O 1
ATOM 2096 N N . LEU A 1 280 ? 20.197 -9.600 -34.334 1.00 95.81 280 LEU A N 1
ATOM 2097 C CA . LEU A 1 280 ? 21.529 -9.299 -34.857 1.00 95.81 280 LEU A CA 1
ATOM 2098 C C . LEU A 1 280 ? 22.586 -9.363 -33.750 1.00 95.81 280 LEU A C 1
ATOM 2100 O O . LEU A 1 280 ? 23.676 -9.863 -33.989 1.00 95.81 280 LEU A O 1
ATOM 2104 N N . GLY A 1 281 ? 22.250 -8.925 -32.537 1.00 96.25 281 GLY A N 1
ATOM 2105 C CA . GLY A 1 281 ? 23.129 -9.009 -31.372 1.00 96.25 281 GLY A CA 1
ATOM 2106 C C . GLY A 1 281 ? 22.363 -8.753 -30.082 1.00 96.25 281 GLY A C 1
ATOM 2107 O O . GLY A 1 281 ? 21.419 -7.968 -30.074 1.00 96.25 281 GLY A O 1
ATOM 2108 N N . GLU A 1 282 ? 22.752 -9.416 -28.996 1.00 97.12 282 GLU A N 1
ATOM 2109 C CA . GLU A 1 282 ? 22.089 -9.300 -27.695 1.00 97.12 282 GLU A CA 1
ATOM 2110 C C . GLU A 1 282 ? 23.078 -9.366 -26.528 1.00 97.12 282 GLU A C 1
ATOM 2112 O O . GLU A 1 282 ? 24.145 -9.992 -26.609 1.00 97.12 282 GLU A O 1
ATOM 2117 N N . ALA A 1 283 ? 22.701 -8.728 -25.426 1.00 96.81 283 ALA A N 1
ATOM 2118 C CA . ALA A 1 283 ? 23.429 -8.750 -24.171 1.00 96.81 283 ALA A CA 1
ATOM 2119 C C . ALA A 1 283 ? 22.462 -8.708 -22.984 1.00 96.81 283 ALA A C 1
ATOM 2121 O O . ALA A 1 283 ? 21.410 -8.068 -23.033 1.00 96.81 283 ALA A O 1
ATOM 2122 N N . LEU A 1 284 ? 22.865 -9.366 -21.899 1.00 95.69 284 LEU A N 1
ATOM 2123 C CA . LEU A 1 284 ? 22.129 -9.444 -20.645 1.00 95.69 284 LEU A CA 1
ATOM 2124 C C . LEU A 1 284 ? 23.087 -9.143 -19.493 1.00 95.69 284 LEU A C 1
ATOM 2126 O O . LEU A 1 284 ? 24.168 -9.726 -19.414 1.00 95.69 284 LEU A O 1
ATOM 2130 N N . ALA A 1 285 ? 22.685 -8.247 -18.600 1.00 92.25 285 ALA A N 1
ATOM 2131 C CA . ALA A 1 285 ? 23.350 -8.005 -17.330 1.00 92.25 285 ALA A CA 1
ATOM 2132 C C . ALA A 1 285 ? 22.399 -8.393 -16.199 1.00 92.25 285 ALA A C 1
ATOM 2134 O O . ALA A 1 285 ? 21.420 -7.687 -15.948 1.00 92.25 285 ALA A O 1
ATOM 2135 N N . SER A 1 286 ? 22.701 -9.511 -15.538 1.00 88.50 286 SER A N 1
ATOM 2136 C CA . SER A 1 286 ? 21.894 -10.015 -14.431 1.00 88.50 286 SER A CA 1
ATOM 2137 C C . SER A 1 286 ? 22.354 -9.479 -13.083 1.00 88.50 286 SER A C 1
ATOM 2139 O O . SER A 1 286 ? 23.545 -9.285 -12.838 1.00 88.50 286 SER A O 1
ATOM 2141 N N . GLN A 1 287 ? 21.388 -9.252 -12.203 1.00 79.75 287 GLN A N 1
ATOM 2142 C CA . GLN A 1 287 ? 21.554 -8.816 -10.820 1.00 79.75 287 GLN A CA 1
ATOM 2143 C C . GLN A 1 287 ? 21.053 -9.882 -9.837 1.00 79.75 287 GLN A C 1
ATOM 2145 O O . GLN A 1 287 ? 20.893 -9.580 -8.655 1.00 79.75 287 GLN A O 1
ATOM 2150 N N . ALA A 1 288 ? 20.811 -11.117 -10.291 1.00 73.31 288 ALA A N 1
ATOM 2151 C CA . ALA A 1 288 ? 20.297 -12.201 -9.453 1.00 73.31 288 ALA A CA 1
ATOM 2152 C C . ALA A 1 288 ? 21.108 -12.373 -8.151 1.00 73.31 288 ALA A C 1
ATOM 2154 O O . ALA A 1 288 ? 20.532 -12.392 -7.066 1.00 73.31 288 ALA A O 1
ATOM 2155 N N . GLU A 1 289 ? 22.443 -12.360 -8.237 1.00 66.81 289 GLU A N 1
ATOM 2156 C CA . GLU A 1 289 ? 23.346 -12.476 -7.076 1.00 66.81 289 GLU A CA 1
ATOM 2157 C C . GLU A 1 289 ? 23.246 -11.289 -6.101 1.00 66.81 289 GLU A C 1
ATOM 2159 O O . GLU A 1 289 ? 23.461 -11.439 -4.896 1.00 66.81 289 GLU A O 1
ATOM 2164 N N . ILE A 1 290 ? 22.907 -10.094 -6.603 1.00 67.06 290 ILE A N 1
ATOM 2165 C CA . ILE A 1 290 ? 22.718 -8.901 -5.767 1.00 67.06 290 ILE A CA 1
ATOM 2166 C C . ILE A 1 290 ? 21.469 -9.078 -4.912 1.00 67.06 290 ILE A C 1
ATOM 2168 O O . ILE A 1 290 ? 21.505 -8.727 -3.738 1.00 67.06 290 ILE A O 1
ATOM 2172 N N . HIS A 1 291 ? 20.388 -9.620 -5.480 1.00 64.19 291 HIS A N 1
ATOM 2173 C CA . HIS A 1 291 ? 19.087 -9.773 -4.816 1.00 64.19 291 HIS A CA 1
ATOM 2174 C C . HIS A 1 291 ? 18.973 -11.061 -3.989 1.00 64.19 291 HIS A C 1
ATOM 2176 O O . HIS A 1 291 ? 18.212 -11.095 -3.020 1.00 64.19 291 HIS A O 1
ATOM 2182 N N . GLU A 1 292 ? 19.770 -12.090 -4.296 1.00 66.38 292 GLU A N 1
ATOM 2183 C CA . GLU A 1 292 ? 19.828 -13.355 -3.547 1.00 66.38 292 GLU A CA 1
ATOM 2184 C C . GLU A 1 292 ? 20.167 -13.125 -2.064 1.00 66.38 292 GLU A C 1
ATOM 2186 O O . GLU A 1 292 ? 19.543 -13.704 -1.174 1.00 66.38 292 GLU A O 1
ATOM 2191 N N . GLN A 1 293 ? 21.068 -12.179 -1.781 1.00 59.53 293 GLN A N 1
ATOM 2192 C CA . GLN A 1 293 ? 21.456 -11.797 -0.416 1.00 59.53 293 GLN A CA 1
ATOM 2193 C C . GLN A 1 293 ? 20.308 -11.174 0.397 1.00 59.53 293 GLN A C 1
ATOM 2195 O O . GLN A 1 293 ? 20.347 -11.180 1.630 1.00 59.53 293 GLN A O 1
ATOM 2200 N N . TRP A 1 294 ? 19.281 -10.653 -0.278 1.00 57.31 294 TRP A N 1
ATOM 2201 C CA . TRP A 1 294 ? 18.138 -9.975 0.337 1.00 57.31 294 TRP A CA 1
ATOM 2202 C C . TRP A 1 294 ? 16.864 -10.826 0.325 1.00 57.31 294 TRP A C 1
ATOM 2204 O O . TRP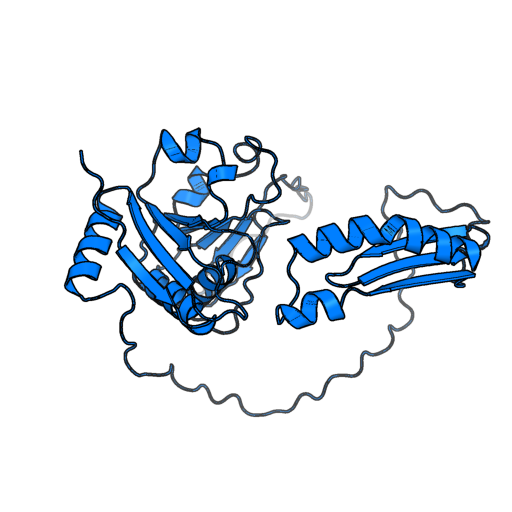 A 1 294 ? 15.832 -10.371 0.819 1.00 57.31 294 TRP A O 1
ATOM 2214 N N . GLY A 1 295 ? 16.929 -12.063 -0.191 1.00 53.78 295 GLY A N 1
ATOM 2215 C CA . GLY A 1 295 ? 15.786 -12.979 -0.262 1.00 53.78 295 GLY A CA 1
ATOM 2216 C C . GLY A 1 295 ? 14.679 -12.514 -1.214 1.00 53.78 295 GLY A C 1
ATOM 2217 O O . GLY A 1 295 ? 13.529 -12.921 -1.062 1.00 53.78 295 GLY A O 1
ATOM 2218 N N . GLY A 1 296 ? 15.007 -11.633 -2.164 1.00 64.75 296 GLY A N 1
ATOM 2219 C CA . GLY A 1 296 ? 14.059 -11.037 -3.100 1.00 64.75 296 GLY A CA 1
ATOM 2220 C C . GLY A 1 296 ? 14.549 -9.705 -3.668 1.00 64.75 296 GLY A C 1
ATOM 2221 O O . GLY A 1 296 ? 15.569 -9.161 -3.250 1.00 64.75 296 GLY A O 1
ATOM 2222 N N . VAL A 1 297 ? 13.802 -9.167 -4.633 1.00 64.75 297 VAL A N 1
ATOM 2223 C CA . VAL A 1 297 ? 14.174 -7.938 -5.346 1.00 64.75 297 VAL A CA 1
ATOM 2224 C C . VAL A 1 297 ? 14.023 -6.726 -4.432 1.00 64.75 297 VAL A C 1
ATOM 2226 O O . VAL A 1 297 ? 12.917 -6.378 -4.013 1.00 64.75 297 VAL A O 1
ATOM 2229 N N . VAL A 1 298 ? 15.127 -6.021 -4.193 1.00 68.38 298 VAL A N 1
ATOM 2230 C CA . VAL A 1 298 ? 15.121 -4.730 -3.495 1.00 68.38 298 VAL A CA 1
ATOM 2231 C C . VAL A 1 298 ? 15.050 -3.615 -4.540 1.00 68.38 298 VAL A C 1
ATOM 2233 O O . VAL A 1 298 ? 16.046 -3.371 -5.225 1.00 68.38 298 VAL A O 1
ATOM 2236 N N . PRO A 1 299 ? 13.935 -2.866 -4.673 1.00 69.81 299 PRO A N 1
ATOM 2237 C CA . PRO A 1 299 ? 13.749 -2.027 -5.860 1.00 69.81 299 PRO A CA 1
ATOM 2238 C C . PRO A 1 299 ? 14.756 -0.874 -5.982 1.00 69.81 299 PRO A C 1
ATOM 2240 O O . PRO A 1 299 ? 15.074 -0.444 -7.087 1.00 69.81 299 PRO A O 1
ATOM 2243 N N . ARG A 1 300 ? 15.295 -0.378 -4.859 1.00 74.25 300 ARG A N 1
ATOM 2244 C CA . ARG A 1 300 ? 16.349 0.650 -4.871 1.00 74.25 300 ARG A CA 1
ATOM 2245 C C . ARG A 1 300 ? 17.667 0.103 -5.424 1.00 74.25 300 ARG A C 1
ATOM 2247 O O . ARG A 1 300 ? 18.312 0.778 -6.220 1.00 74.25 300 ARG A O 1
ATOM 2254 N N . LEU A 1 301 ? 18.045 -1.109 -5.010 1.00 72.88 301 LEU A N 1
ATOM 2255 C CA . LEU A 1 301 ? 19.241 -1.786 -5.514 1.00 72.88 301 LEU A CA 1
ATOM 2256 C C . LEU A 1 301 ? 19.060 -2.173 -6.981 1.00 72.88 301 LEU A C 1
ATOM 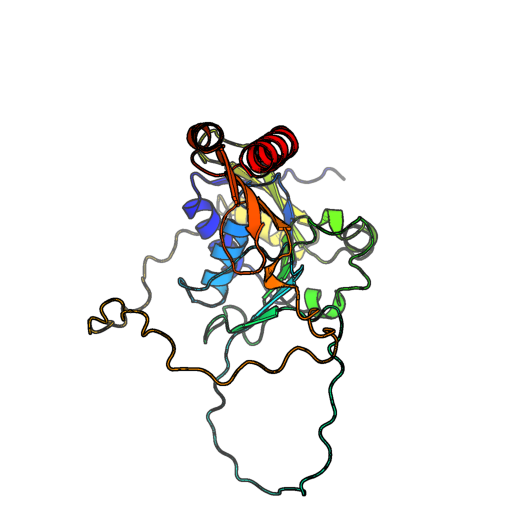2258 O O . LEU A 1 301 ? 19.980 -1.958 -7.760 1.00 72.88 301 LEU A O 1
ATOM 2262 N N . ALA A 1 302 ? 17.859 -2.623 -7.363 1.00 76.31 302 ALA A N 1
ATOM 2263 C CA . ALA A 1 302 ? 17.509 -2.905 -8.752 1.00 76.31 302 ALA A CA 1
ATOM 2264 C C . ALA A 1 302 ? 17.699 -1.662 -9.631 1.00 76.31 302 ALA A C 1
ATOM 2266 O O . ALA A 1 302 ? 18.466 -1.673 -10.590 1.00 76.31 302 ALA A O 1
ATOM 2267 N N . GLN A 1 303 ? 17.086 -0.535 -9.246 1.00 79.75 303 GLN A N 1
ATOM 2268 C CA . GLN A 1 303 ? 17.215 0.732 -9.968 1.00 79.75 303 GLN A CA 1
ATOM 2269 C C . GLN A 1 303 ? 18.679 1.170 -10.121 1.00 79.75 303 GLN A C 1
ATOM 2271 O O . GLN A 1 303 ? 19.090 1.620 -11.194 1.00 79.75 303 GLN A O 1
ATOM 2276 N N . GLU A 1 304 ? 19.474 1.057 -9.056 1.00 82.25 304 GLU A N 1
ATOM 2277 C CA . GLU A 1 304 ? 20.887 1.417 -9.106 1.00 82.25 304 GLU A CA 1
ATOM 2278 C C . GLU A 1 304 ? 21.703 0.454 -9.980 1.00 82.25 304 GLU A C 1
ATOM 2280 O O . GLU A 1 304 ? 22.577 0.910 -10.722 1.00 82.25 304 GLU A O 1
ATOM 2285 N N . GLY A 1 305 ? 21.393 -0.843 -9.933 1.00 86.44 305 GLY A N 1
ATOM 2286 C CA . GLY A 1 305 ? 21.967 -1.871 -10.793 1.00 86.44 305 GLY A CA 1
ATOM 2287 C C . GLY A 1 305 ? 21.677 -1.607 -12.269 1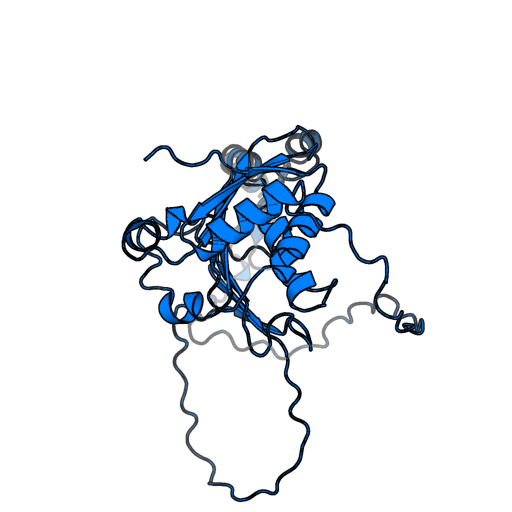.00 86.44 305 GLY A C 1
ATOM 2288 O O . GLY A 1 305 ? 22.613 -1.545 -13.066 1.00 86.44 305 GLY A O 1
ATOM 2289 N N . HIS A 1 306 ? 20.420 -1.322 -12.630 1.00 90.06 306 HIS A N 1
ATOM 2290 C CA . HIS A 1 306 ? 20.051 -1.024 -14.018 1.00 90.06 306 HIS A CA 1
ATOM 2291 C C . HIS A 1 306 ? 20.775 0.222 -14.525 1.00 90.06 306 HIS A C 1
ATOM 2293 O O . HIS A 1 306 ? 21.332 0.203 -15.620 1.00 90.06 306 HIS A O 1
ATOM 2299 N N . ARG A 1 307 ? 20.850 1.280 -13.706 1.00 89.81 307 ARG A N 1
ATOM 2300 C CA . ARG A 1 307 ? 21.572 2.512 -14.056 1.00 89.81 307 ARG A CA 1
ATOM 2301 C C . ARG A 1 307 ? 23.064 2.274 -14.303 1.00 89.81 307 ARG A C 1
ATOM 2303 O O . ARG A 1 307 ? 23.639 2.950 -15.144 1.00 89.81 307 ARG A O 1
ATOM 2310 N N . LYS A 1 308 ? 23.696 1.355 -13.566 1.00 90.69 308 LYS A N 1
ATOM 2311 C CA . LYS A 1 308 ? 25.114 1.002 -13.761 1.00 90.69 308 LYS A CA 1
ATOM 2312 C C . LYS A 1 308 ? 25.333 0.103 -14.980 1.00 90.69 308 LYS A C 1
ATOM 2314 O O . LYS A 1 308 ? 26.400 0.165 -15.577 1.00 90.69 308 LYS A O 1
ATOM 2319 N N . ALA A 1 309 ? 24.354 -0.736 -15.317 1.00 92.25 309 ALA A N 1
ATOM 2320 C CA . ALA A 1 309 ? 24.489 -1.757 -16.351 1.00 92.25 309 ALA A CA 1
ATOM 2321 C C . ALA A 1 309 ? 24.090 -1.280 -17.755 1.00 92.25 309 ALA A C 1
ATOM 2323 O O . ALA A 1 309 ? 24.702 -1.714 -18.725 1.00 92.25 309 ALA A O 1
ATOM 2324 N N . ILE A 1 310 ? 23.090 -0.396 -17.873 1.00 94.50 310 ILE A N 1
ATOM 2325 C CA . ILE A 1 310 ? 22.407 -0.106 -19.145 1.00 94.50 310 ILE A CA 1
ATOM 2326 C C . ILE A 1 310 ? 23.349 0.300 -20.283 1.00 94.50 310 ILE A C 1
ATOM 2328 O O . ILE A 1 310 ? 23.251 -0.273 -21.364 1.00 94.50 310 ILE A O 1
ATOM 2332 N N . ASP A 1 311 ? 24.295 1.209 -20.035 1.00 96.62 311 ASP A N 1
ATOM 2333 C CA . ASP A 1 311 ? 25.221 1.684 -21.069 1.00 96.62 311 ASP A CA 1
ATOM 2334 C C . ASP A 1 311 ? 26.109 0.539 -21.580 1.00 96.62 311 ASP A C 1
ATOM 2336 O O . ASP A 1 311 ? 26.218 0.313 -22.783 1.00 96.62 311 ASP A O 1
ATOM 2340 N N . ALA A 1 312 ? 26.677 -0.253 -20.664 1.00 96.00 312 ALA A N 1
ATOM 2341 C CA . ALA A 1 312 ? 27.540 -1.378 -21.011 1.00 96.00 312 ALA A CA 1
ATOM 2342 C C . ALA A 1 312 ? 26.773 -2.506 -21.723 1.00 96.00 312 ALA A C 1
ATOM 2344 O O . ALA A 1 312 ? 27.294 -3.100 -22.667 1.00 96.00 312 ALA A O 1
ATOM 2345 N N . THR A 1 313 ? 25.539 -2.793 -21.296 1.00 96.50 313 THR A N 1
ATOM 2346 C CA . THR A 1 313 ? 24.678 -3.799 -21.932 1.00 96.50 313 THR A CA 1
ATOM 2347 C C . THR A 1 313 ? 24.308 -3.384 -23.356 1.00 96.50 313 THR A C 1
ATOM 2349 O O . THR A 1 313 ? 24.388 -4.201 -24.271 1.00 96.50 313 THR A O 1
ATOM 2352 N N . VAL A 1 314 ? 23.950 -2.114 -23.570 1.00 97.31 314 VAL A N 1
ATOM 2353 C CA . VAL A 1 314 ? 23.646 -1.585 -24.908 1.00 97.31 314 VAL A CA 1
ATOM 2354 C C . VAL A 1 314 ? 24.885 -1.614 -25.800 1.00 97.31 314 VAL A C 1
ATOM 2356 O O . VAL A 1 314 ? 24.806 -2.106 -26.925 1.00 97.31 314 VAL A O 1
ATOM 2359 N N . ASP A 1 315 ? 26.034 -1.155 -25.300 1.00 97.69 315 ASP A N 1
ATOM 2360 C CA . ASP A 1 315 ? 27.294 -1.177 -26.047 1.00 97.69 315 ASP A CA 1
ATOM 2361 C C . ASP A 1 315 ? 27.682 -2.597 -26.477 1.00 97.69 315 ASP A C 1
ATOM 2363 O O . ASP A 1 315 ? 28.157 -2.804 -27.594 1.00 97.69 315 ASP A O 1
ATOM 2367 N N . GLU A 1 316 ? 27.486 -3.587 -25.607 1.00 97.19 316 GLU A N 1
ATOM 2368 C CA . GLU A 1 316 ? 27.769 -4.988 -25.914 1.00 97.19 316 GLU A CA 1
ATOM 2369 C C . GLU A 1 316 ? 26.803 -5.553 -26.964 1.00 97.19 316 GLU A C 1
ATOM 2371 O O . GLU A 1 316 ? 27.244 -6.205 -27.912 1.00 97.19 316 GLU A O 1
ATOM 2376 N N . ALA A 1 317 ? 25.502 -5.259 -26.858 1.00 97.38 317 ALA A N 1
ATOM 2377 C CA . ALA A 1 317 ? 24.520 -5.670 -27.861 1.00 97.38 317 ALA A CA 1
ATOM 2378 C C . ALA A 1 317 ? 24.817 -5.049 -29.238 1.00 97.38 317 ALA A C 1
ATOM 2380 O O . ALA A 1 317 ? 24.735 -5.736 -30.255 1.00 97.38 317 ALA A O 1
ATOM 2381 N N . LEU A 1 318 ? 25.229 -3.775 -29.272 1.00 96.88 318 LEU A N 1
ATOM 2382 C CA . LEU A 1 318 ? 25.628 -3.078 -30.498 1.00 96.88 318 LEU A CA 1
ATOM 2383 C C . LEU A 1 318 ? 26.918 -3.640 -31.106 1.00 96.88 318 LEU A C 1
ATOM 2385 O O . LEU A 1 318 ? 27.019 -3.712 -32.325 1.00 96.88 318 LEU A O 1
ATOM 2389 N N . LYS A 1 319 ? 27.898 -4.049 -30.289 1.00 96.94 319 LYS A N 1
ATOM 2390 C CA . LYS A 1 319 ? 29.141 -4.682 -30.774 1.00 96.94 319 LYS A CA 1
ATOM 2391 C C . LYS A 1 319 ? 28.911 -6.065 -31.379 1.00 96.94 319 LYS A C 1
ATOM 2393 O O . LYS A 1 319 ? 29.696 -6.486 -32.225 1.00 96.94 319 LYS A O 1
ATOM 2398 N N . ARG A 1 320 ? 27.892 -6.784 -30.907 1.00 94.75 320 ARG A N 1
ATOM 2399 C CA . ARG A 1 320 ? 27.548 -8.133 -31.378 1.00 94.75 320 ARG A CA 1
ATOM 2400 C C . ARG A 1 320 ? 26.718 -8.139 -32.667 1.00 94.75 320 ARG A C 1
ATOM 2402 O O . ARG A 1 320 ? 26.648 -9.193 -33.291 1.00 94.75 320 ARG A O 1
ATOM 2409 N N . ALA A 1 321 ? 26.117 -7.004 -33.034 1.00 89.31 321 ALA A N 1
ATOM 2410 C CA . ALA A 1 321 ? 25.197 -6.819 -34.165 1.00 89.31 321 ALA A CA 1
ATOM 2411 C C . ALA A 1 321 ? 25.857 -6.297 -35.453 1.00 89.31 321 ALA A C 1
ATOM 2413 O O . ALA A 1 321 ? 25.263 -6.488 -36.545 1.00 89.31 321 ALA A O 1
#

pLDDT: mean 73.54, std 22.65, range [24.75, 97.69]

Radius of gyration: 25.25 Å; chains: 1; bounding box: 71×54×75 Å